Protein 3RFY (pdb70)

CATH classification: 1.20.120.290

Sequence (356 aa):
GGILLVANPVIPDVSVLISGPPIKDPEALLRYALPIDNKAIREVQKPLEDITDSLKIAGVKALDSVERNVRQASRTLQQGKSIIVAGFAESKKDHGNEMIEKLEAGMQDMLKIVEDRKRDAVAPKQKEILKYVGGIEEDMVDGFPYEVPEEYRNMPLLKGRASVDMKVKIKDNPNIEDCVFRIVLDGYNAPVTAGNFVDLVERHFYDGMEIQRSDGFVVQTGDPEGPAEGFIDPSTEKTRTVPLEIMVTGEKTPFYGSTLEELGLYKAQVVIPFNAFGTMAMAREEFENDSGSSQVFWLLKESELTPSNSNILDGRYAVFGYVTDNEDFLADLKVGDVIESIQVVSGLENLANPSY

Nearest PDB structures (foldseek):
  3rfy-assembly1_A  TM=1.003E+00  e=1.655E-70  Arabidopsis thaliana
  7a73-assembly1_A  TM=6.471E-01  e=2.333E-21  Nostoc sp. PCC 7120 = FACHB-418
  1nze-assembly1_A  TM=6.885E-01  e=3.290E-02  Spinacia oleracea
  4r32-assembly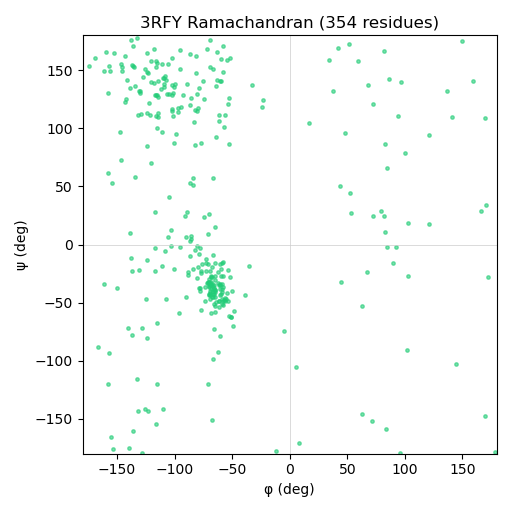1_A  TM=5.661E-01  e=1.029E-01  Homo sapiens
  1k40-assembly1_A  TM=4.575E-01  e=2.288E-01  Mus musculus

GO terms:
  GO:0031977 thylakoid lumen (C, HDA)
  GO:0005829 cytosol (C, HDA)
  GO:0009507 chloroplast (C, HDA)
  GO:0042549 photosystem II stabilization (P, IMP)
  GO:0009534 chloroplast thylakoid (C, HDA)
  GO:0009535 chloroplast thylakoid membrane (C, HDA)
  GO:0009570 chloroplast stroma (C, HDA)
  GO:0009579 thylakoid (C, HDA)
  GO:0010102 lateral root morphogenesis (P, IMP)
  GO:0010207 photosystem II assembly (P, IMP)
  GO:0005515 protein binding (F, IPI)
  GO:0009543 chloroplast thylakoid lumen (C, HDA)

Solvent-accessible surface area: 22721 Å² total; per-residue (Å²): 58,3,5,7,10,0,7,23,16,82,70,49,63,65,17,7,10,0,4,11,122,21,9,100,70,2,52,10,42,15,15,92,20,14,24,17,109,13,150,14,0,51,60,0,0,112,9,0,28,38,0,69,90,4,45,179,67,94,38,66,150,0,13,61,24,15,69,172,24,2,126,94,0,38,191,25,2,124,91,23,161,49,0,43,91,84,16,0,31,134,98,62,89,123,79,0,49,91,26,17,116,85,0,64,55,2,6,132,54,6,40,134,20,115,71,67,118,88,49,121,88,36,5,65,47,7,121,64,0,11,96,34,0,5,11,0,0,93,6,0,54,25,61,105,43,148,144,111,32,134,155,48,156,130,102,21,8,0,75,0,43,4,16,0,39,12,69,0,80,5,70,144,49,112,136,45,143,60,10,60,0,85,2,26,0,1,2,46,50,0,31,23,7,0,0,38,8,0,6,3,5,66,144,126,99,10,60,51,41,75,1,58,74,59,48,1,30,2,28,64,77,59,127,133,178,62,135,100,126,54,209,163,136,125,107,133,164,167,134,182,72,76,102,162,90,112,58,110,145,68,122,141,84,107,194,168,37,87,76,91,98,75,94,23,38,70,110,4,20,12,7,42,17,127,86,98,198,76,107,139,104,153,75,229,100,154,168,123,133,150,106,89,111,86,137,122,160,214,113,126,118,3,14,27,60,90,50,88,36,92,111,108,94,121,49,107,48,0,26,1,0,17,0,27,72,53,48,117,82,1,77,51,1,73,92,23,1,20,7,72,22,10,116,32,70,58,17,68,158,24,19,31,62,88,85,120

Foldseek 3Di:
DWKFWWDDPVRDPWIKIWADDVDDAQLVVVLVVQPDDAVLLVQLLVQLVCLVVLLVDPFLSSLVVNLVSLVRSLVSCVVVCCLQPVWQDDPLSVVLVVLSVVLNVLSVQSNVCCVRPCSDVNVVSSVVNVVSSSSSRCSTDDPFAPDDDDPVNQAKFQSAKFKKWWKWQFPDDDPDRIDIWIKMWGRNQVGRRSRRVVLCQVVQVAAFFFKAKDKAKEQPPDDDDDDDDDDDDDDDDDPPPPPPDCDDDPDGHDQDDDDVVSVSIDMIMMMIGDDDDDDDDDDDDDPDDDDPDDDDDDHYYEYEDGPPDDDDDDDYIYTTMTTNPPSVCVVSGHGGMGRNHMGIDTSPVSIPNRDD

Structure (mmCIF, N/CA/C/O backbone):
data_3RFY
#
_entry.id   3RFY
#
_cell.length_a   57.690
_cell.length_b   96.720
_cell.length_c   166.820
_cell.angle_alpha   90.00
_cell.angle_beta   90.00
_cell.angle_gamma   90.00
#
_symmetry.space_group_name_H-M   'C 2 2 21'
#
loop_
_entity.id
_entity.type
_entity.pdbx_description
1 polymer 'Peptidyl-prolyl cis-trans isomerase CYP38, chloroplastic'
2 water water
#
loop_
_atom_site.group_PDB
_atom_site.id
_atom_site.type_symbol
_atom_site.label_atom_id
_atom_site.label_alt_id
_atom_site.label_comp_id
_atom_site.label_asym_id
_atom_site.label_entity_id
_atom_site.label_seq_id
_atom_site.pdbx_PDB_ins_code
_atom_site.Cartn_x
_atom_site.Cartn_y
_atom_site.Cartn_z
_atom_site.occupancy
_atom_site.B_iso_or_equiv
_atom_site.auth_seq_id
_atom_site.auth_comp_id
_atom_site.auth_asym_id
_atom_site.auth_atom_id
_atom_site.pdbx_PDB_model_num
ATOM 1 N N . GLY A 1 10 ? -3.866 59.989 69.359 1.00 57.35 78 GLY A N 1
ATOM 2 C CA . GLY A 1 10 ? -2.553 60.220 68.694 1.00 57.45 78 GLY A CA 1
ATOM 3 C C . GLY A 1 10 ? -2.331 59.385 67.455 1.00 57.06 78 GLY A C 1
ATOM 4 O O . GLY A 1 10 ? -3.282 58.929 66.811 1.00 57.26 78 GLY A O 1
ATOM 5 N N . GLY A 1 11 ? -1.057 59.118 67.183 1.00 55.96 79 GLY A N 1
ATOM 6 C CA . GLY A 1 11 ? -0.671 58.340 66.019 1.00 54.09 79 GLY A CA 1
ATOM 7 C C . GLY A 1 11 ? -1.153 56.914 65.991 1.00 54.00 79 GLY A C 1
ATOM 8 O O . GLY A 1 11 ? -1.579 56.376 67.001 1.00 53.29 79 GLY A O 1
ATOM 9 N N . ILE A 1 12 ? -1.055 56.294 64.823 1.00 53.85 80 ILE A N 1
ATOM 10 C CA . ILE A 1 12 ? -1.497 54.923 64.674 1.00 53.76 80 ILE A CA 1
ATOM 11 C C . ILE A 1 12 ? -0.524 53.998 63.900 1.00 50.01 80 ILE A C 1
ATOM 12 O O . ILE A 1 12 ? -0.063 54.328 62.801 1.00 48.74 80 ILE A O 1
ATOM 17 N N . LEU A 1 13 ? -0.355 52.790 64.452 1.00 45.31 81 LEU A N 1
ATOM 18 C CA . LEU A 1 13 ? 0.627 51.769 64.046 1.00 43.60 81 LEU A CA 1
ATOM 19 C C . LEU A 1 13 ? 0.368 50.303 63.633 1.00 43.86 81 LEU A C 1
ATOM 20 O O . LEU A 1 13 ? -0.559 49.673 64.129 1.00 40.89 81 LEU A O 1
ATOM 25 N N . LEU A 1 14 ? 1.212 49.773 62.735 1.00 43.08 82 LEU A N 1
ATOM 26 C CA . LEU A 1 14 ? 1.135 48.364 62.360 1.00 40.32 82 LEU A CA 1
ATOM 27 C C . LEU A 1 14 ? 2.520 47.764 62.685 1.00 39.21 82 LEU A C 1
ATOM 28 O O . LEU A 1 14 ? 3.582 48.224 62.184 1.00 36.54 82 LEU A O 1
ATOM 33 N N . VAL A 1 15 ? 2.514 46.741 63.537 1.00 39.95 83 VAL A N 1
ATOM 34 C CA . VAL A 1 15 ? 3.746 46.130 63.982 1.00 39.96 83 VAL A CA 1
ATOM 35 C C . VAL A 1 15 ? 3.760 44.590 63.748 1.00 37.73 83 VAL A C 1
ATOM 36 O O . VAL A 1 15 ? 2.704 43.932 63.753 1.00 37.87 83 VAL A O 1
ATOM 40 N N . ALA A 1 16 ? 4.943 44.021 63.538 1.00 38.36 84 ALA A N 1
ATOM 41 C CA . ALA A 1 16 ? 5.057 42.591 63.334 1.00 43.38 84 ALA A CA 1
ATOM 42 C C . ALA A 1 16 ? 6.432 42.067 63.783 1.00 48.26 84 ALA A C 1
ATOM 43 O O . ALA A 1 16 ? 7.394 42.827 63.951 1.00 49.06 84 ALA A O 1
ATOM 45 N N . ASN A 1 17 ? 6.518 40.757 63.936 1.00 57.41 85 ASN A N 1
ATOM 46 C CA . ASN A 1 17 ? 7.700 40.063 64.403 1.00 66.30 85 ASN A CA 1
ATOM 47 C C . ASN A 1 17 ? 8.017 39.051 63.312 1.00 69.81 85 ASN A C 1
ATOM 48 O O . ASN A 1 17 ? 7.218 38.158 63.045 1.00 72.15 85 ASN A O 1
ATOM 53 N N . PRO A 1 18 ? 9.136 39.216 62.602 1.00 72.61 86 PRO A N 1
ATOM 54 C CA . PRO A 1 18 ? 9.240 38.132 61.620 1.00 75.75 86 PRO A CA 1
ATOM 55 C C . PRO A 1 18 ? 9.522 36.757 62.283 1.00 77.50 86 PRO A C 1
ATOM 56 O O . PRO A 1 18 ? 9.725 36.656 63.509 1.00 75.46 86 PRO A O 1
ATOM 60 N N . VAL A 1 19 ? 9.544 35.710 61.458 1.00 79.25 87 VAL A N 1
ATOM 61 C CA . VAL A 1 19 ? 9.665 34.313 61.920 1.00 80.06 87 VAL A CA 1
ATOM 62 C C . VAL A 1 19 ? 8.344 34.028 62.688 1.00 80.50 87 VAL A C 1
ATOM 63 O O . VAL A 1 19 ? 7.905 32.880 62.804 1.00 82.37 87 VAL A O 1
ATOM 67 N N . ILE A 1 20 ? 7.684 35.074 63.196 1.00 79.23 88 ILE A N 1
ATOM 68 C CA . ILE A 1 20 ? 6.384 34.890 63.869 1.00 79.36 88 ILE A CA 1
ATOM 69 C C . ILE A 1 20 ? 5.155 35.592 63.194 1.00 79.29 88 ILE A C 1
ATOM 70 O O . ILE A 1 20 ? 4.170 35.898 63.863 1.00 79.75 88 ILE A O 1
ATOM 75 N N . PRO A 1 21 ? 5.211 35.779 61.840 1.00 78.89 89 PRO A N 1
ATOM 76 C CA . PRO A 1 21 ? 4.368 36.354 60.770 1.00 78.59 89 PRO A CA 1
ATOM 77 C C . PRO A 1 21 ? 2.922 35.898 60.650 1.00 76.76 89 PRO A C 1
ATOM 78 O O . PRO A 1 21 ? 2.559 34.822 61.107 1.00 79.67 89 PRO A O 1
ATOM 82 N N . ASP A 1 22 ? 2.135 36.724 59.969 1.00 73.28 90 ASP A N 1
ATOM 83 C CA . ASP A 1 22 ? 0.732 36.464 59.746 1.00 69.97 90 ASP A CA 1
ATOM 84 C C . ASP A 1 22 ? -0.074 37.065 60.892 1.00 68.61 90 ASP A C 1
ATOM 85 O O . ASP A 1 22 ? -1.293 37.183 60.800 1.00 71.05 90 ASP A O 1
ATOM 90 N N . VAL A 1 23 ? 0.570 37.409 62.001 1.00 65.06 91 VAL A N 1
ATOM 91 C CA . VAL A 1 23 ? -0.204 38.071 63.039 1.00 60.62 91 VAL A CA 1
ATOM 92 C C . VAL A 1 23 ? 0.463 39.413 63.083 1.00 59.15 91 VA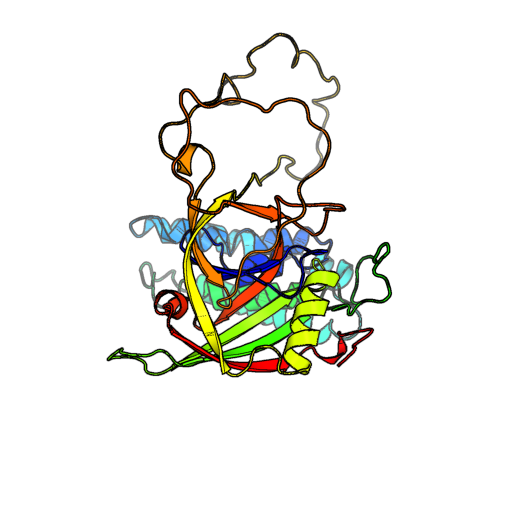L A C 1
ATOM 93 O O . VAL A 1 23 ? 1.624 39.518 63.493 1.00 60.88 91 VAL A O 1
ATOM 97 N N . SER A 1 24 ? -0.242 40.435 62.629 1.00 56.79 92 SER A N 1
ATOM 98 C CA . SER A 1 24 ? 0.329 41.760 62.648 1.00 52.73 92 SER A CA 1
ATOM 99 C C . SER A 1 24 ? -0.582 42.598 63.566 1.00 51.46 92 SER A C 1
ATOM 100 O O . SER A 1 24 ? -1.814 42.476 63.569 1.00 47.17 92 SER A O 1
ATOM 103 N N . VAL A 1 25 ? 0.076 43.421 64.371 1.00 48.99 93 VAL A N 1
ATOM 104 C CA . VAL A 1 25 ? -0.546 44.244 65.397 1.00 46.48 93 VAL A CA 1
ATOM 105 C C . VAL A 1 25 ? -0.753 45.711 65.087 1.00 44.63 93 VAL A C 1
ATOM 106 O O . VAL A 1 25 ? 0.165 46.388 64.639 1.00 45.77 93 VAL A O 1
ATOM 110 N N . LEU A 1 26 ? -1.980 46.180 65.317 1.00 42.99 94 LEU A N 1
ATOM 111 C CA . LEU A 1 26 ? -2.357 47.581 65.122 1.00 41.40 94 LEU A CA 1
ATOM 112 C C . LEU A 1 26 ? -2.270 48.247 66.496 1.00 39.84 94 LEU A C 1
ATOM 113 O O . LEU A 1 26 ? -3.037 47.926 67.404 1.00 38.57 94 LEU A O 1
ATOM 118 N N . ILE A 1 27 ? -1.340 49.174 66.657 1.00 42.23 95 ILE A N 1
ATOM 119 C CA . ILE A 1 27 ? -1.172 49.881 67.927 1.00 36.80 95 ILE A CA 1
ATOM 120 C C . ILE A 1 27 ? -1.477 51.354 67.672 1.00 41.14 95 ILE A C 1
ATOM 121 O O . ILE A 1 27 ? -0.889 51.980 66.772 1.00 41.02 95 ILE A O 1
ATOM 126 N N . SER A 1 28 ? -2.355 51.929 68.481 1.00 43.14 96 SER A N 1
ATOM 127 C CA . SER A 1 28 ? -2.711 53.325 68.302 1.00 41.52 96 SER A CA 1
ATOM 128 C C . SER A 1 28 ? -2.980 54.002 69.648 1.00 44.32 96 SER A C 1
ATOM 129 O O . SER A 1 28 ? -3.398 53.354 70.612 1.00 42.78 96 SER A O 1
ATOM 132 N N . GLY A 1 29 ? -2.702 55.297 69.715 1.00 47.22 97 GLY A N 1
ATOM 133 C CA . GLY A 1 29 ? -2.959 56.024 70.925 1.00 49.43 97 GLY A CA 1
ATOM 134 C C . GLY A 1 29 ? -2.001 57.160 71.117 1.00 52.45 97 GLY A C 1
ATOM 135 O O . GLY A 1 29 ? -1.010 57.279 70.387 1.00 53.81 97 GLY A O 1
ATOM 136 N N . PRO A 1 30 ? -2.243 57.959 72.175 1.00 52.24 98 PRO A N 1
ATOM 137 C CA . PRO A 1 30 ? -1.469 59.137 72.580 1.00 51.29 98 PRO A CA 1
ATOM 138 C C . PRO A 1 30 ? 0.055 59.042 72.440 1.00 49.07 98 PRO A C 1
ATOM 139 O O . PRO A 1 30 ? 0.707 59.969 71.938 1.00 46.67 98 PRO A O 1
ATOM 143 N N . PRO A 1 31 ? 0.653 57.900 72.834 1.00 47.65 99 PRO A N 1
ATOM 144 C CA . PRO A 1 31 ? 2.119 57.773 72.720 1.00 48.37 99 PRO A CA 1
ATOM 145 C C . PRO A 1 31 ? 2.655 57.612 71.289 1.00 49.06 99 PRO A C 1
ATOM 146 O O . PRO A 1 31 ? 3.841 57.772 71.029 1.00 47.55 99 PRO A O 1
ATOM 150 N N . ILE A 1 32 ? 1.771 57.276 70.358 1.00 46.10 100 ILE A N 1
ATOM 151 C CA . ILE A 1 32 ? 2.169 57.085 68.960 1.00 48.09 100 ILE A CA 1
ATOM 152 C C . ILE A 1 32 ? 2.332 58.405 68.212 1.00 48.87 100 ILE A C 1
ATOM 153 O O . ILE A 1 32 ? 1.385 59.162 68.075 1.00 48.79 100 ILE A O 1
ATOM 158 N N . LYS A 1 33 ? 3.564 58.655 67.755 1.00 47.89 101 LYS A N 1
ATOM 159 C CA . LYS A 1 33 ? 3.934 59.864 66.998 1.00 49.69 101 LYS A CA 1
ATOM 160 C C . LYS A 1 33 ? 3.153 60.040 65.687 1.00 48.43 101 LYS A C 1
ATOM 161 O O . LYS A 1 33 ? 2.612 59.084 65.129 1.00 50.25 101 LYS A O 1
ATOM 167 N N . ASP A 1 34 ? 3.124 61.275 65.190 1.00 47.69 102 ASP A N 1
ATOM 168 C CA . ASP A 1 34 ? 2.438 61.621 63.938 1.00 48.80 102 ASP A CA 1
ATOM 169 C C . ASP A 1 34 ? 2.904 60.740 62.779 1.00 48.69 102 ASP A C 1
ATOM 170 O O . ASP A 1 34 ? 4.092 60.719 62.424 1.00 50.49 102 ASP A O 1
ATOM 175 N N . PRO A 1 35 ? 1.962 60.008 62.169 1.00 48.69 103 PRO A N 1
ATOM 176 C CA . PRO A 1 35 ? 2.232 59.108 61.042 1.00 48.70 103 PRO A CA 1
ATOM 177 C C . PRO A 1 35 ? 3.074 59.736 59.936 1.00 44.19 103 PRO A C 1
ATOM 178 O O . PRO A 1 35 ? 4.119 59.194 59.587 1.00 41.73 103 PRO A O 1
ATOM 182 N N . GLU A 1 36 ? 2.602 60.850 59.374 1.00 42.93 104 GLU A N 1
ATOM 183 C CA . GLU A 1 36 ? 3.328 61.523 58.305 1.00 41.15 104 GLU A CA 1
ATOM 184 C C . GLU A 1 36 ? 4.788 61.873 58.664 1.00 41.79 104 GLU A C 1
ATOM 185 O O . GLU A 1 36 ? 5.684 61.700 57.838 1.00 45.55 104 GLU A O 1
ATOM 191 N N . ALA A 1 37 ? 5.037 62.360 59.877 1.00 39.44 105 ALA A N 1
ATOM 192 C CA . ALA A 1 37 ? 6.383 62.727 60.315 1.00 38.46 105 ALA A CA 1
ATOM 193 C C . ALA A 1 37 ? 7.255 61.486 60.363 1.00 41.62 105 ALA A C 1
ATOM 194 O O . ALA A 1 37 ? 8.430 61.520 59.967 1.00 46.07 105 ALA A O 1
ATOM 196 N N . LEU A 1 38 ? 6.678 60.388 60.849 1.00 43.42 106 LEU A N 1
ATOM 197 C CA . LEU A 1 38 ? 7.377 59.101 60.967 1.00 44.59 106 LEU A CA 1
ATOM 198 C C . LEU A 1 38 ? 7.853 58.567 59.643 1.00 43.82 106 LEU A C 1
ATOM 199 O O . LEU A 1 38 ? 8.967 58.038 59.538 1.00 45.43 106 LEU A O 1
ATOM 204 N N . LEU A 1 39 ? 6.983 58.667 58.645 1.00 42.90 107 LEU A N 1
ATOM 205 C CA . LEU A 1 39 ? 7.319 58.202 57.308 1.00 44.10 107 LEU A CA 1
ATOM 206 C C . LEU A 1 39 ? 8.425 59.059 56.721 1.00 42.53 107 LEU A C 1
ATOM 207 O O . LEU A 1 39 ? 9.330 58.568 56.056 1.00 45.86 107 LEU A O 1
ATOM 212 N N . ARG A 1 40 ? 8.319 60.355 56.956 1.00 42.87 108 ARG A N 1
ATOM 213 C CA . ARG A 1 40 ? 9.303 61.277 56.445 1.00 38.39 108 ARG A CA 1
ATOM 214 C C . ARG A 1 40 ? 10.683 60.970 56.974 1.00 38.59 108 ARG A C 1
ATOM 215 O O . ARG A 1 40 ? 11.651 61.041 56.226 1.00 38.18 108 ARG A O 1
ATOM 223 N N . TYR A 1 41 ? 10.775 60.658 58.265 1.00 40.17 109 TYR A N 1
ATOM 224 C CA . TYR A 1 41 ? 12.073 60.367 58.838 1.00 41.41 109 TYR A CA 1
ATOM 225 C C . TYR A 1 41 ? 12.542 58.977 58.439 1.00 42.97 109 TYR A C 1
ATOM 226 O O . TYR A 1 41 ? 13.728 58.688 58.518 1.00 43.30 109 TYR A O 1
ATOM 235 N N . ALA A 1 42 ? 11.626 58.133 57.957 1.00 45.09 110 ALA A N 1
ATOM 236 C CA . ALA A 1 42 ? 11.970 56.765 57.545 1.00 43.88 110 ALA A CA 1
ATOM 237 C C . ALA A 1 42 ? 12.444 56.676 56.099 1.00 46.76 110 ALA A C 1
ATOM 238 O O . ALA A 1 42 ? 12.928 55.636 55.667 1.00 47.82 110 ALA A O 1
ATOM 240 N N . LEU A 1 43 ? 12.300 57.769 55.359 1.00 47.04 111 LEU A N 1
ATOM 241 C CA . LEU A 1 43 ? 12.756 57.816 53.976 1.00 47.07 111 LEU A CA 1
ATOM 242 C C . LEU A 1 43 ? 14.288 57.643 54.002 1.00 50.58 111 LEU A C 1
ATOM 243 O O . LEU A 1 43 ? 14.973 58.276 54.812 1.00 50.78 111 LEU A O 1
ATOM 248 N N . PRO A 1 44 ? 14.845 56.806 53.092 1.00 52.56 112 PRO A N 1
ATOM 249 C CA . PRO A 1 44 ? 16.280 56.491 52.953 1.00 53.15 112 PRO A CA 1
ATOM 250 C C . PRO A 1 44 ? 17.075 57.516 52.118 1.00 57.21 112 PRO A C 1
ATOM 251 O O . PRO A 1 44 ? 17.737 57.190 51.141 1.00 60.09 112 PRO A O 1
ATOM 255 N N . ILE A 1 45 ? 17.013 58.754 52.575 1.00 57.31 113 ILE A N 1
ATOM 256 C CA . ILE A 1 45 ? 17.616 59.929 51.968 1.00 56.39 113 ILE A CA 1
ATOM 257 C C . ILE A 1 45 ? 18.824 60.392 52.817 1.00 57.11 113 ILE A C 1
ATOM 258 O O . ILE A 1 45 ? 18.795 60.217 54.035 1.00 56.17 113 ILE A O 1
ATOM 263 N N . ASP A 1 46 ? 19.896 60.916 52.207 1.00 61.03 114 ASP A N 1
ATOM 264 C CA . ASP A 1 46 ? 21.003 61.454 53.023 1.00 61.08 114 ASP A CA 1
ATOM 265 C C . ASP A 1 46 ? 21.191 62.888 52.580 1.00 60.58 114 ASP A C 1
ATOM 266 O O . ASP A 1 46 ? 22.059 63.186 51.756 1.00 60.87 114 ASP A O 1
ATOM 271 N N . ASN A 1 47 ? 20.401 63.780 53.159 1.00 59.93 115 ASN A N 1
ATOM 272 C CA . ASN A 1 47 ? 20.473 65.179 52.806 1.00 60.40 115 ASN A CA 1
ATOM 273 C C . ASN A 1 47 ? 20.141 66.011 54.038 1.00 59.83 115 ASN A C 1
ATOM 274 O O . ASN A 1 47 ? 18.980 66.237 54.351 1.00 60.27 115 ASN A O 1
ATOM 279 N N . LYS A 1 48 ? 21.179 66.464 54.728 1.00 57.50 116 LYS A N 1
ATOM 280 C CA . LYS A 1 48 ? 21.020 67.278 55.921 1.00 57.94 116 LYS A CA 1
ATOM 281 C C . LYS A 1 48 ? 20.288 68.596 55.669 1.00 55.33 116 LYS A C 1
ATOM 282 O O . LYS A 1 48 ? 19.539 69.070 56.511 1.00 57.86 116 LYS A O 1
ATOM 288 N N . ALA A 1 49 ? 20.505 69.186 54.504 1.00 48.18 117 ALA A N 1
ATOM 289 C CA . ALA A 1 49 ? 19.866 70.439 54.167 1.00 46.52 117 ALA A CA 1
ATOM 290 C C . ALA A 1 49 ? 18.344 70.402 54.283 1.00 47.32 117 ALA A C 1
ATOM 291 O O . ALA A 1 49 ? 17.749 71.298 54.890 1.00 45.83 117 ALA A O 1
ATOM 293 N N . ILE A 1 50 ? 17.708 69.363 53.745 1.00 46.55 118 ILE A N 1
ATOM 294 C CA . ILE A 1 50 ? 16.254 69.281 53.799 1.00 45.04 118 ILE A CA 1
ATOM 295 C C . ILE A 1 50 ? 15.740 68.853 55.156 1.00 45.28 118 ILE A C 1
ATOM 296 O O . ILE A 1 50 ? 14.614 69.187 55.509 1.00 44.63 118 ILE A O 1
ATOM 301 N N . ARG A 1 51 ? 16.567 68.141 55.923 1.00 45.77 119 ARG A N 1
ATOM 302 C CA . ARG A 1 51 ? 16.163 67.733 57.263 1.00 45.25 119 ARG A CA 1
ATOM 303 C C . ARG A 1 51 ? 16.140 68.994 58.128 1.00 48.39 119 ARG A C 1
ATOM 304 O O . ARG A 1 51 ? 15.324 69.117 59.035 1.00 47.88 119 ARG A O 1
ATOM 312 N N . GLU A 1 52 ? 17.023 69.939 57.823 1.00 50.94 120 GLU A N 1
ATOM 313 C CA . GLU A 1 52 ? 17.114 71.175 58.580 1.00 51.28 120 GLU A CA 1
ATOM 314 C C . GLU A 1 52 ? 15.920 72.089 58.366 1.00 50.96 120 GLU A C 1
ATOM 315 O O . GLU A 1 52 ? 15.565 72.871 59.247 1.00 52.26 120 GLU A O 1
ATOM 321 N N . VAL A 1 53 ? 15.331 72.001 57.174 1.00 48.92 121 VAL A N 1
ATOM 322 C CA . VAL A 1 53 ? 14.127 72.765 56.828 1.00 45.52 121 VAL A CA 1
ATOM 323 C C . VAL A 1 53 ? 12.956 72.027 57.498 1.00 46.69 121 VAL A C 1
ATOM 324 O O . VAL A 1 53 ? 12.003 72.625 57.979 1.00 47.80 121 VAL A O 1
ATOM 328 N N . GLN A 1 54 ? 13.042 70.701 57.498 1.00 45.83 122 GLN A N 1
ATOM 329 C CA . GLN A 1 54 ? 12.010 69.851 58.075 1.00 44.68 122 GLN A CA 1
ATOM 330 C C . GLN A 1 54 ? 11.857 69.954 59.600 1.00 44.76 122 GLN A C 1
ATOM 331 O O . GLN A 1 54 ? 10.732 70.000 60.098 1.00 41.78 122 GLN A O 1
ATOM 337 N N . LYS A 1 55 ? 12.982 69.948 60.324 1.00 46.88 123 LYS A N 1
ATOM 338 C CA . LYS A 1 55 ? 12.983 70.035 61.790 1.00 47.52 123 LYS A CA 1
ATOM 339 C C . LYS A 1 55 ? 12.129 71.216 62.245 1.00 46.48 123 LYS A C 1
ATOM 340 O O . LYS A 1 55 ? 11.153 71.045 63.024 1.00 48.80 123 LYS A O 1
ATOM 346 N N . PRO A 1 56 ? 12.514 72.454 61.869 1.00 46.12 124 PRO A N 1
ATOM 347 C CA . PRO A 1 56 ? 11.490 73.371 62.403 1.00 43.08 124 PRO A CA 1
ATOM 348 C C . PRO A 1 56 ? 10.246 72.981 61.562 1.00 45.94 124 PRO A C 1
ATOM 349 O O . PRO A 1 56 ? 10.193 71.873 61.030 1.00 52.60 124 PRO A O 1
ATOM 353 N N . LEU A 1 57 ? 9.306 73.873 61.308 1.00 44.51 125 LEU A N 1
ATOM 354 C CA . LEU A 1 57 ? 8.109 73.467 60.576 1.00 41.33 125 LEU A CA 1
ATOM 355 C C . LEU A 1 57 ? 7.428 72.420 61.495 1.00 42.37 125 LEU A C 1
ATOM 356 O O . LEU A 1 57 ? 6.239 72.568 61.808 1.00 40.77 125 LEU A O 1
ATOM 361 N N . GLU A 1 58 ? 8.143 71.378 61.931 1.00 43.95 126 GLU A N 1
ATOM 362 C CA . GLU A 1 58 ? 7.547 70.393 62.825 1.00 44.35 126 GLU A CA 1
ATOM 363 C C . GLU A 1 58 ? 7.481 70.881 64.251 1.00 48.33 126 GLU A C 1
ATOM 364 O O . GLU A 1 58 ? 6.519 70.582 64.960 1.00 49.26 126 GLU A O 1
ATOM 370 N N . ASP A 1 59 ? 8.496 71.615 64.697 1.00 50.48 127 ASP A N 1
ATOM 371 C CA . ASP A 1 59 ? 8.519 72.113 66.072 1.00 48.38 127 ASP A CA 1
ATOM 372 C C . ASP A 1 59 ? 7.404 73.122 66.204 1.00 49.04 127 ASP A C 1
ATOM 373 O O . ASP A 1 59 ? 7.120 73.588 67.296 1.00 51.53 127 ASP A O 1
ATOM 378 N N . ILE A 1 60 ? 6.795 73.484 65.077 1.00 50.90 128 ILE A N 1
ATOM 379 C CA . ILE A 1 60 ? 5.725 74.453 65.139 1.00 51.19 128 ILE A CA 1
ATOM 380 C C . ILE A 1 60 ? 4.640 73.896 66.056 1.00 52.43 128 ILE A C 1
ATOM 381 O O . ILE A 1 60 ? 3.967 74.660 66.749 1.00 51.86 128 ILE A O 1
ATOM 386 N N . THR A 1 61 ? 4.445 72.580 66.065 1.00 55.79 129 THR A N 1
ATOM 387 C CA . THR A 1 61 ? 3.395 72.058 66.916 1.00 57.88 129 THR A CA 1
ATOM 388 C C . THR A 1 61 ? 3.717 72.316 68.394 1.00 60.21 129 THR A C 1
ATOM 389 O O . THR A 1 61 ? 2.795 72.506 69.193 1.00 64.55 129 THR A O 1
ATOM 393 N N . ASP A 1 62 ? 5.001 72.354 68.766 1.00 60.13 130 ASP A N 1
ATOM 394 C CA . ASP A 1 62 ? 5.365 72.648 70.162 1.00 59.86 130 ASP A CA 1
ATOM 395 C C . ASP A 1 62 ? 5.015 74.099 70.452 1.00 59.73 130 ASP A C 1
ATOM 396 O O . ASP A 1 62 ? 4.554 74.434 71.547 1.00 59.65 130 ASP A O 1
ATOM 401 N N . SER A 1 63 ? 5.239 74.952 69.457 1.00 60.07 131 SER A N 1
ATOM 402 C CA . SER A 1 63 ? 4.969 76.376 69.590 1.00 62.42 131 SER A CA 1
ATOM 403 C C . SER A 1 63 ? 3.502 76.634 69.899 1.00 64.41 131 SER A C 1
ATOM 404 O O . SER A 1 63 ? 3.170 77.631 70.518 1.00 65.07 131 SER A O 1
ATOM 407 N N . LEU A 1 64 ? 2.627 75.733 69.471 1.00 64.80 132 LEU A N 1
ATOM 408 C CA . LEU A 1 64 ? 1.209 75.898 69.717 1.00 65.14 132 LEU A CA 1
ATOM 409 C C . LEU A 1 64 ? 0.831 75.413 71.122 1.00 66.27 132 LEU A C 1
ATOM 410 O O . LEU A 1 64 ? -0.320 75.542 71.524 1.00 66.28 132 LEU A O 1
ATOM 415 N N . LYS A 1 65 ? 1.799 74.842 71.849 1.00 68.38 133 LYS A N 1
ATOM 416 C CA . LYS A 1 65 ? 1.565 74.370 73.218 1.00 68.86 133 LYS A CA 1
ATOM 417 C C . LYS A 1 65 ? 1.770 75.562 74.147 1.00 71.07 133 LYS A C 1
ATOM 418 O O . LYS A 1 65 ? 1.760 75.440 75.372 1.00 72.15 133 LYS A O 1
ATOM 424 N N . ILE A 1 66 ? 2.000 76.718 73.546 1.00 71.16 134 ILE A N 1
ATOM 425 C CA . ILE A 1 66 ? 2.201 77.917 74.321 1.00 70.71 134 ILE A CA 1
ATOM 426 C C . ILE A 1 66 ? 0.923 78.719 74.334 1.00 72.83 134 ILE A C 1
ATOM 427 O O . ILE A 1 66 ? 0.255 78.869 73.320 1.00 72.60 134 ILE A O 1
ATOM 432 N N . ALA A 1 67 ? 0.590 79.207 75.521 1.00 75.21 135 ALA A N 1
ATOM 433 C CA . ALA A 1 67 ? -0.602 79.997 75.770 1.00 76.13 135 ALA A CA 1
ATOM 434 C C . ALA A 1 67 ? -0.424 81.442 75.364 1.00 76.43 135 ALA A C 1
ATOM 435 O O . ALA A 1 67 ? 0.554 82.081 75.745 1.00 75.48 135 ALA A O 1
ATOM 437 N N . GLY A 1 68 ? -1.372 81.952 74.580 1.00 77.96 136 GLY A N 1
ATOM 438 C CA . GLY A 1 68 ? -1.310 83.344 74.168 1.00 78.52 136 GLY A CA 1
ATOM 439 C C . GLY A 1 68 ? -0.432 83.728 73.001 1.00 78.35 136 GLY A C 1
ATOM 440 O O . GLY A 1 68 ? 0.395 82.948 72.554 1.00 79.54 136 GLY A O 1
ATOM 441 N N . VAL A 1 69 ? -0.647 84.952 72.523 1.00 77.79 137 VAL A N 1
ATOM 442 C CA . VAL A 1 69 ? 0.073 85.542 71.401 1.00 76.93 137 VAL A CA 1
ATOM 443 C C . VAL A 1 69 ? 1.551 85.153 71.296 1.00 75.09 137 VAL A C 1
ATOM 444 O O . VAL A 1 69 ? 2.170 85.320 70.236 1.00 76.16 137 VAL A O 1
ATOM 448 N N . LYS A 1 70 ? 2.109 84.656 72.398 1.00 72.68 138 LYS A N 1
ATOM 449 C CA . LYS A 1 70 ? 3.507 84.245 72.467 1.00 71.37 138 LYS A CA 1
ATOM 450 C C . LYS A 1 70 ? 3.797 82.983 71.640 1.00 68.88 138 LYS A C 1
ATOM 451 O O . LYS A 1 70 ? 4.930 82.746 71.236 1.00 70.97 138 LYS A O 1
ATOM 457 N N . ALA A 1 71 ? 2.771 82.176 71.378 1.00 64.38 139 ALA A N 1
ATOM 458 C CA . ALA A 1 71 ? 2.941 80.953 70.586 1.00 57.33 139 ALA A CA 1
ATOM 459 C C . ALA A 1 71 ? 3.352 81.350 69.170 1.00 55.27 139 ALA A C 1
ATOM 460 O O . ALA A 1 71 ? 4.214 80.718 68.550 1.00 53.62 139 ALA A O 1
ATOM 462 N N . LEU A 1 72 ? 2.744 82.425 68.684 1.00 51.84 140 LEU A N 1
ATOM 463 C CA . LEU A 1 72 ? 2.984 82.968 67.347 1.00 52.96 140 LEU A CA 1
ATOM 464 C C . LEU A 1 72 ? 4.347 83.578 67.127 1.00 54.32 140 LEU A C 1
ATOM 465 O O . LEU A 1 72 ? 4.828 83.628 65.986 1.00 52.80 140 LEU A O 1
ATOM 470 N N . ASP A 1 73 ? 4.955 84.088 68.190 1.00 55.76 141 ASP A N 1
ATOM 471 C CA . ASP A 1 73 ? 6.283 84.654 68.050 1.00 56.48 141 ASP A CA 1
ATOM 472 C C . ASP A 1 73 ? 7.284 83.556 68.307 1.00 55.02 141 ASP A C 1
ATOM 473 O O . ASP A 1 73 ? 8.410 83.802 68.772 1.00 56.64 141 ASP A O 1
ATOM 478 N N . SER A 1 74 ? 6.801 82.338 68.077 1.00 51.03 142 SER A N 1
ATOM 479 C CA . SER A 1 74 ? 7.601 81.142 68.196 1.00 51.60 142 SER A CA 1
ATOM 480 C C . SER A 1 74 ? 7.449 80.461 66.855 1.00 49.74 142 SER A C 1
ATOM 481 O O . SER A 1 74 ? 8.431 80.030 66.255 1.00 50.54 142 SER A O 1
ATOM 484 N N . VAL A 1 75 ? 6.210 80.360 66.373 1.00 49.06 143 VAL A N 1
ATOM 485 C CA . VAL A 1 75 ? 6.066 79.750 65.059 1.00 49.12 143 VAL A CA 1
ATOM 486 C C . VAL A 1 75 ? 6.673 80.693 63.998 1.00 50.67 143 VAL A C 1
ATOM 487 O O . VAL A 1 75 ? 7.213 80.216 63.000 1.00 52.28 143 VAL A O 1
ATOM 491 N N . GLU A 1 76 ? 6.602 82.013 64.200 1.00 53.66 144 GLU A N 1
ATOM 492 C CA . GLU A 1 76 ? 7.186 82.975 63.243 1.00 53.64 144 GLU A CA 1
ATOM 493 C C . GLU A 1 76 ? 8.682 82.710 63.161 1.00 52.89 144 GLU A C 1
ATOM 494 O O . GLU A 1 76 ? 9.296 82.857 62.108 1.00 53.67 144 GLU A O 1
ATOM 500 N N . ARG A 1 77 ? 9.234 82.314 64.304 1.00 51.17 145 ARG A N 1
ATOM 501 C CA . ARG A 1 77 ? 10.647 82.005 64.519 1.00 50.25 145 ARG A CA 1
ATOM 502 C C . ARG A 1 77 ? 11.026 80.721 63.785 1.00 49.54 145 ARG A C 1
ATOM 503 O O . ARG A 1 77 ? 12.080 80.637 63.139 1.00 51.51 145 ARG A O 1
ATOM 511 N N . ASN A 1 78 ? 10.163 79.718 63.889 1.00 48.21 146 ASN A N 1
ATOM 512 C CA . ASN A 1 78 ? 10.413 78.451 63.243 1.00 44.73 146 ASN A CA 1
ATOM 513 C C . ASN A 1 78 ? 10.294 78.605 61.735 1.00 43.83 146 ASN A C 1
ATOM 514 O O . ASN A 1 78 ? 11.117 78.051 61.000 1.00 42.02 146 ASN A O 1
ATOM 519 N N . VAL A 1 79 ? 9.309 79.385 61.284 1.00 43.20 147 VAL A N 1
ATOM 520 C CA . VAL A 1 79 ? 9.120 79.620 59.854 1.00 45.57 147 VAL A CA 1
ATOM 521 C C . VAL A 1 79 ? 10.267 80.370 59.172 1.00 47.35 147 VAL A C 1
ATOM 522 O O . VAL A 1 79 ? 10.725 79.992 58.083 1.00 49.53 147 VAL A O 1
ATOM 526 N N . ARG A 1 80 ? 10.741 81.435 59.798 1.00 45.46 148 ARG A N 1
ATOM 527 C CA . ARG A 1 80 ? 11.838 82.207 59.234 1.00 46.31 148 ARG A CA 1
ATOM 528 C C . ARG A 1 80 ? 13.103 81.348 59.190 1.00 45.88 148 ARG A C 1
ATOM 529 O O . ARG A 1 80 ? 13.977 81.534 58.347 1.00 48.33 148 ARG A O 1
ATOM 537 N N . GLN A 1 81 ? 13.158 80.396 60.108 1.00 43.58 149 GLN A N 1
ATOM 538 C CA . GLN A 1 81 ? 14.242 79.446 60.262 1.00 44.70 149 GLN A CA 1
ATOM 539 C C . GLN A 1 81 ? 14.261 78.503 59.073 1.00 46.93 149 GLN A C 1
ATOM 540 O O . GLN A 1 81 ? 15.260 78.390 58.346 1.00 47.11 149 GLN A O 1
ATOM 546 N N . ALA A 1 82 ? 13.140 77.819 58.905 1.00 45.69 150 ALA A N 1
ATOM 547 C CA . ALA A 1 82 ? 12.952 76.892 57.822 1.00 43.90 150 ALA A CA 1
ATOM 548 C C . ALA A 1 82 ? 13.157 77.613 56.492 1.00 43.48 150 ALA A C 1
ATOM 549 O O . ALA A 1 82 ? 13.890 77.116 55.640 1.00 44.77 150 ALA A O 1
ATOM 551 N N . SER A 1 83 ? 12.526 78.775 56.339 1.00 43.20 151 SER A N 1
ATOM 552 C CA . SER A 1 83 ? 12.605 79.558 55.119 1.00 43.54 151 SER A CA 1
ATOM 553 C C . SER A 1 83 ? 14.040 79.900 54.720 1.00 43.49 151 SER A C 1
ATOM 554 O O . SER A 1 83 ? 14.430 79.766 53.559 1.00 42.80 151 SER A O 1
ATOM 557 N N . ARG A 1 84 ? 14.808 80.340 55.701 1.00 43.85 152 ARG A N 1
ATOM 558 C CA . ARG A 1 84 ? 16.193 80.713 55.515 1.00 45.45 152 ARG A CA 1
ATOM 559 C C . ARG A 1 84 ? 17.054 79.549 55.047 1.00 45.87 152 ARG A C 1
ATOM 560 O O . ARG A 1 84 ? 17.809 79.643 54.067 1.00 46.68 152 ARG A O 1
ATOM 568 N N . THR A 1 85 ? 16.974 78.468 55.809 1.00 46.60 153 THR A N 1
ATOM 569 C CA . THR A 1 85 ? 17.728 77.268 55.528 1.00 49.64 153 THR A CA 1
ATOM 570 C C . THR A 1 85 ? 17.365 76.767 54.129 1.00 49.96 153 THR A C 1
ATOM 571 O O . THR A 1 85 ? 18.184 76.135 53.448 1.00 52.64 153 THR A O 1
ATOM 575 N N . LEU A 1 86 ? 16.154 77.091 53.683 1.00 50.41 154 LEU A N 1
ATOM 576 C CA . LEU A 1 86 ? 15.697 76.647 52.375 1.00 51.73 154 LEU A CA 1
ATOM 577 C C . LEU A 1 86 ? 16.603 77.329 51.365 1.00 53.45 154 LEU A C 1
ATOM 578 O O . LEU A 1 86 ? 17.226 76.652 50.577 1.00 56.76 154 LEU A O 1
ATOM 583 N N . GLN A 1 87 ? 16.658 78.664 51.378 1.00 54.06 155 GLN A N 1
ATOM 584 C CA . GLN A 1 87 ? 17.499 79.386 50.432 1.00 53.77 155 GLN A CA 1
ATOM 585 C C . GLN A 1 87 ? 18.846 78.732 50.626 1.00 53.39 155 GLN A C 1
ATOM 586 O O . GLN A 1 87 ? 19.765 79.190 51.372 1.00 52.69 155 GLN A O 1
ATOM 592 N N . GLN A 1 88 ? 18.977 77.659 49.864 1.00 58.26 156 GLN A N 1
ATOM 593 C CA . GLN A 1 88 ? 20.115 76.769 49.961 1.00 59.01 156 GLN A CA 1
ATOM 594 C C . GLN A 1 88 ? 19.492 75.626 49.134 1.00 57.48 156 GLN A C 1
ATOM 595 O O . GLN A 1 88 ? 19.811 74.439 49.300 1.00 53.37 156 GLN A O 1
ATOM 601 N N . GLY A 1 89 ? 18.611 76.015 48.208 1.00 57.59 157 GLY A N 1
ATOM 602 C CA . GLY A 1 89 ? 17.969 75.025 47.372 1.00 62.36 157 GLY A CA 1
ATOM 603 C C . GLY A 1 89 ? 18.871 74.375 46.343 1.00 64.87 157 GLY A C 1
ATOM 604 O O . GLY A 1 89 ? 18.379 73.564 45.547 1.00 67.25 157 GLY A O 1
ATOM 605 N N . LYS A 1 90 ? 20.180 74.622 46.407 1.00 64.41 158 LYS A N 1
ATOM 606 C CA . LYS A 1 90 ? 21.064 74.003 45.456 1.00 66.20 158 LYS A CA 1
ATOM 607 C C . LYS A 1 90 ? 21.534 72.650 45.942 1.00 64.43 158 LYS A C 1
ATOM 608 O O . LYS A 1 90 ? 21.834 71.797 45.132 1.00 62.95 158 LYS A O 1
ATOM 614 N N . SER A 1 91 ? 21.560 72.434 47.252 1.00 61.61 159 SER A N 1
ATOM 615 C CA . SER A 1 91 ? 21.973 71.134 47.763 1.00 62.60 159 SER A CA 1
ATOM 616 C C . SER A 1 91 ? 20.730 70.234 47.844 1.00 62.96 159 SER A C 1
ATOM 617 O O . SER A 1 91 ? 20.805 69.009 47.812 1.00 64.02 159 SER A O 1
ATOM 620 N N . ILE A 1 92 ? 19.575 70.881 47.945 1.00 61.10 160 ILE A N 1
ATOM 621 C CA . ILE A 1 92 ? 18.303 70.181 47.980 1.00 59.45 160 ILE A CA 1
ATOM 622 C C . ILE A 1 92 ? 18.050 69.797 46.535 1.00 60.49 160 ILE A C 1
ATOM 623 O O . ILE A 1 92 ? 17.848 68.632 46.237 1.00 62.36 160 ILE A O 1
ATOM 628 N N . ILE A 1 93 ? 18.050 70.791 45.642 1.00 60.17 161 ILE A N 1
ATOM 629 C CA . ILE A 1 93 ? 17.818 70.555 44.217 1.00 60.35 161 ILE A CA 1
ATOM 630 C C . ILE A 1 93 ? 18.924 69.736 43.587 1.00 62.50 161 ILE A C 1
ATOM 631 O O . ILE A 1 93 ? 18.706 68.570 43.273 1.00 62.45 161 ILE A O 1
ATOM 636 N N . VAL A 1 94 ? 20.117 70.294 43.379 1.00 64.54 162 VAL A N 1
ATOM 637 C CA . VAL A 1 94 ? 21.150 69.436 42.767 1.00 65.36 162 VAL A CA 1
ATOM 638 C C . VAL A 1 94 ? 21.505 68.252 43.632 1.00 65.71 162 VAL A C 1
ATOM 639 O O . VAL A 1 94 ? 20.857 67.211 43.537 1.00 64.80 162 VAL A O 1
ATOM 643 N N . ALA A 1 95 ? 22.521 68.365 44.473 1.00 68.06 163 ALA A N 1
ATOM 644 C CA . ALA A 1 95 ? 22.877 67.241 45.350 1.00 69.62 163 ALA A CA 1
ATOM 645 C C . ALA A 1 95 ? 21.923 66.049 45.268 1.00 70.39 163 ALA A C 1
ATOM 646 O O . ALA A 1 95 ? 22.252 65.069 44.600 1.00 72.25 163 ALA A O 1
ATOM 648 N N . GLY A 1 96 ? 20.727 66.145 45.847 1.00 68.98 164 GLY A N 1
ATOM 649 C CA . GLY A 1 96 ? 19.836 64.996 45.827 1.00 65.24 164 GLY A CA 1
ATOM 650 C C . GLY A 1 96 ? 18.534 64.716 45.068 1.00 62.42 164 GLY A C 1
ATOM 651 O O . GLY A 1 96 ? 18.117 63.567 45.108 1.00 61.97 164 GLY A O 1
ATOM 652 N N . PHE A 1 97 ? 17.941 65.635 44.310 1.00 62.01 165 PHE A N 1
ATOM 653 C CA . PHE A 1 97 ? 16.653 65.386 43.621 1.00 63.28 165 PHE A CA 1
ATOM 654 C C . PHE A 1 97 ? 16.282 64.232 42.667 1.00 67.27 165 PHE A C 1
ATOM 655 O O . PHE A 1 97 ? 15.078 63.992 42.406 1.00 71.13 165 PHE A O 1
ATOM 663 N N . ALA A 1 98 ? 17.241 63.574 42.051 1.00 68.54 166 ALA A N 1
ATOM 664 C CA . ALA A 1 98 ? 16.889 62.417 41.251 1.00 69.73 166 ALA A CA 1
ATOM 665 C C . ALA A 1 98 ? 16.101 62.437 39.945 1.00 72.17 166 ALA A C 1
ATOM 666 O O . ALA A 1 98 ? 15.066 63.103 39.806 1.00 71.42 166 ALA A O 1
ATOM 668 N N . GLU A 1 99 ? 16.625 61.618 39.027 1.00 74.23 167 GLU A N 1
ATOM 669 C CA . GLU A 1 99 ? 16.081 61.324 37.709 1.00 74.86 167 GLU A CA 1
ATOM 670 C C . GLU A 1 99 ? 14.864 62.065 37.199 1.00 74.50 167 GLU A C 1
ATOM 671 O O . GLU A 1 99 ? 14.929 63.224 36.778 1.00 74.19 167 GLU A O 1
ATOM 677 N N . SER A 1 100 ? 13.769 61.311 37.236 1.00 75.62 168 SER A N 1
ATOM 678 C CA . SER A 1 100 ? 12.451 61.676 36.761 1.00 77.18 168 SER A CA 1
ATOM 679 C C . SER A 1 100 ? 11.569 62.442 37.724 1.00 77.65 168 SER A C 1
ATOM 680 O O . SER A 1 100 ? 10.392 62.638 37.451 1.00 77.44 168 SER A O 1
ATOM 683 N N . LYS A 1 101 ? 12.107 62.859 38.859 1.00 76.76 169 LYS A N 1
ATOM 684 C CA . LYS A 1 101 ? 11.286 63.606 39.798 1.00 74.90 169 LYS A CA 1
ATOM 685 C C . LYS A 1 101 ? 11.759 65.047 40.047 1.00 75.55 169 LYS A C 1
ATOM 686 O O . LYS A 1 101 ? 11.107 65.800 40.780 1.00 76.01 169 LYS A O 1
ATOM 692 N N . LYS A 1 102 ? 12.891 65.407 39.428 1.00 74.38 170 LYS A N 1
ATOM 693 C CA . LYS A 1 102 ? 13.479 66.746 39.543 1.00 73.55 170 LYS A CA 1
ATOM 694 C C . LYS A 1 102 ? 12.512 67.834 39.084 1.00 72.85 170 LYS A C 1
ATOM 695 O O . LYS A 1 102 ? 12.743 69.015 39.354 1.00 75.07 170 LYS A O 1
ATOM 701 N N . ASP A 1 103 ? 11.449 67.465 38.376 1.00 71.21 171 ASP A N 1
ATOM 702 C CA . ASP A 1 103 ? 10.515 68.473 37.933 1.00 69.94 171 ASP A CA 1
ATOM 703 C C . ASP A 1 103 ? 9.438 68.675 38.960 1.00 67.89 171 ASP A C 1
ATOM 704 O O . ASP A 1 103 ? 9.096 69.814 39.275 1.00 66.86 171 ASP A O 1
ATOM 709 N N . HIS A 1 104 ? 8.901 67.577 39.482 1.00 66.34 172 HIS A N 1
ATOM 710 C CA . HIS A 1 104 ? 7.838 67.659 40.471 1.00 64.30 172 HIS A CA 1
ATOM 711 C C . HIS A 1 104 ? 8.450 68.128 41.798 1.00 63.42 172 HIS A C 1
ATOM 712 O O . HIS A 1 104 ? 7.767 68.699 42.661 1.00 60.82 172 HIS A O 1
ATOM 719 N N . GLY A 1 105 ? 9.754 67.898 41.932 1.00 63.43 173 GLY A N 1
ATOM 720 C CA . GLY A 1 105 ? 10.451 68.306 43.129 1.00 65.43 173 GLY A CA 1
ATOM 721 C C . GLY A 1 105 ? 10.445 69.812 43.251 1.00 67.34 173 GLY A C 1
ATOM 722 O O . GLY A 1 105 ? 10.337 70.351 44.352 1.00 67.35 173 GLY A O 1
ATOM 723 N N . ASN A 1 106 ? 10.604 70.486 42.114 1.00 67.76 174 ASN A N 1
ATOM 724 C CA . ASN A 1 106 ? 10.622 71.941 42.059 1.00 66.20 174 ASN A CA 1
ATOM 725 C C . ASN A 1 106 ? 9.207 72.452 42.170 1.00 64.67 174 ASN A C 1
ATOM 726 O O . ASN A 1 106 ? 8.989 73.602 42.564 1.00 66.63 174 ASN A O 1
ATOM 731 N N . GLU A 1 107 ? 8.253 71.598 41.816 1.00 63.64 175 GLU A N 1
ATOM 732 C CA . GLU A 1 107 ? 6.855 71.964 41.906 1.00 64.93 175 GLU A CA 1
ATOM 733 C C . GLU A 1 107 ? 6.604 71.996 43.404 1.00 63.69 175 GLU A C 1
ATOM 734 O O . GLU A 1 107 ? 5.831 72.809 43.897 1.00 64.05 175 GLU A O 1
ATOM 740 N N . MET A 1 108 ? 7.301 71.129 44.132 1.00 60.92 176 MET A N 1
ATOM 741 C CA . MET A 1 108 ? 7.121 71.075 45.572 1.00 58.22 176 MET A CA 1
ATOM 742 C C . MET A 1 108 ? 7.837 72.199 46.337 1.00 58.18 176 MET A C 1
ATOM 743 O O . MET A 1 108 ? 7.291 72.752 47.289 1.00 56.32 176 MET A O 1
ATOM 748 N N . ILE A 1 109 ? 9.054 72.532 45.911 1.00 57.73 177 ILE A N 1
ATOM 749 C CA . ILE A 1 109 ? 9.847 73.596 46.539 1.00 58.75 177 ILE A CA 1
ATOM 750 C C . ILE A 1 109 ? 9.113 74.938 46.440 1.00 62.36 177 ILE A C 1
ATOM 751 O O . ILE A 1 109 ? 9.110 75.757 47.368 1.00 64.54 177 ILE A O 1
ATOM 756 N N . GLU A 1 110 ? 8.466 75.129 45.305 1.00 62.45 178 GLU A N 1
ATOM 757 C CA . GLU A 1 110 ? 7.726 76.330 44.960 1.00 63.99 178 GLU A CA 1
ATOM 758 C C . GLU A 1 110 ? 6.541 76.543 45.880 1.00 62.78 178 GLU A C 1
ATOM 759 O O . GLU A 1 110 ? 6.340 77.635 46.422 1.00 64.75 178 GLU A O 1
ATOM 765 N N . LYS A 1 111 ? 5.756 75.483 46.044 1.00 63.21 179 LYS A N 1
ATOM 766 C CA . LYS A 1 111 ? 4.568 75.513 46.892 1.00 60.02 179 LYS A CA 1
ATOM 767 C C . LYS A 1 111 ? 4.922 75.656 48.378 1.00 58.67 179 LYS A C 1
ATOM 768 O O . LYS A 1 111 ? 4.148 76.180 49.171 1.00 58.62 179 LYS A O 1
ATOM 774 N N . LEU A 1 112 ? 6.110 75.184 48.733 1.00 56.27 180 LEU A N 1
ATOM 775 C CA . LEU A 1 112 ? 6.597 75.252 50.098 1.00 54.57 180 LEU A CA 1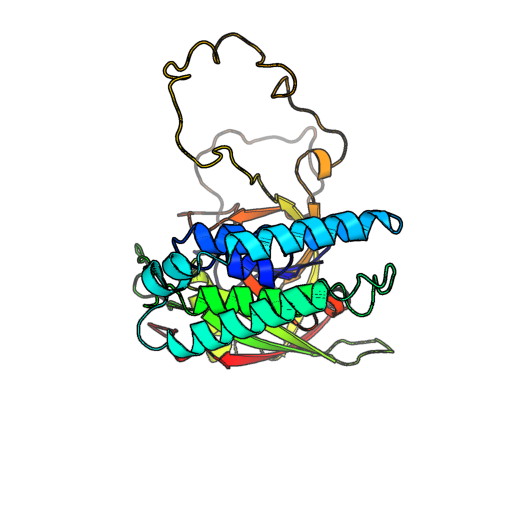
ATOM 776 C C . LEU A 1 112 ? 6.891 76.714 50.430 1.00 54.67 180 LEU A C 1
ATOM 777 O O . LEU A 1 112 ? 6.583 77.203 51.520 1.00 56.31 180 LEU A O 1
ATOM 782 N N . GLU A 1 113 ? 7.495 77.413 49.478 1.00 54.97 181 GLU A N 1
ATOM 783 C CA . GLU A 1 113 ? 7.851 78.811 49.665 1.00 52.30 181 GLU A CA 1
ATOM 784 C C . GLU A 1 113 ? 6.609 79.668 49.803 1.00 53.54 181 GLU A C 1
ATOM 785 O O . GLU A 1 113 ? 6.570 80.549 50.659 1.00 56.94 181 GLU A O 1
ATOM 791 N N . ALA A 1 114 ? 5.595 79.414 48.982 1.00 52.77 182 ALA A N 1
ATOM 792 C CA . ALA A 1 114 ? 4.364 80.187 49.045 1.00 50.10 182 ALA A CA 1
ATOM 793 C C . ALA A 1 114 ? 3.619 79.884 50.327 1.00 52.60 182 ALA A C 1
ATOM 794 O O . ALA A 1 114 ? 2.964 80.740 50.906 1.00 55.20 182 ALA A O 1
ATOM 796 N N . GLY A 1 115 ? 3.731 78.645 50.776 1.00 52.90 183 GLY A N 1
ATOM 797 C CA . GLY A 1 115 ? 3.061 78.254 52.000 1.00 52.64 183 GLY A CA 1
ATOM 798 C C . GLY A 1 115 ? 3.768 78.878 53.185 1.00 52.47 183 GLY A C 1
ATOM 799 O O . GLY A 1 115 ? 3.147 79.184 54.222 1.00 52.88 183 GLY A O 1
ATOM 800 N N . MET A 1 116 ? 5.081 79.032 53.066 1.00 52.04 184 MET A N 1
ATOM 801 C CA . MET A 1 116 ? 5.801 79.623 54.169 1.00 53.12 184 MET A CA 1
ATOM 802 C C . MET A 1 116 ? 5.410 81.080 54.261 1.00 54.05 184 MET A C 1
ATOM 803 O O . MET A 1 116 ? 5.283 81.613 55.349 1.00 54.68 184 MET A O 1
ATOM 808 N N . GLN A 1 117 ? 5.161 81.711 53.120 1.00 56.97 185 GLN A N 1
ATOM 809 C CA . GLN A 1 117 ? 4.763 83.116 53.101 1.00 58.08 185 GLN A CA 1
ATOM 810 C C . GLN A 1 117 ? 3.336 83.218 53.663 1.00 57.85 185 GLN A C 1
ATOM 811 O O . GLN A 1 117 ? 3.017 84.197 54.338 1.00 56.75 185 GLN A O 1
ATOM 817 N N . ASP A 1 118 ? 2.480 82.227 53.383 1.00 59.74 186 ASP A N 1
ATOM 818 C CA . ASP A 1 118 ? 1.110 82.271 53.902 1.00 60.89 186 ASP A CA 1
ATOM 819 C C . ASP A 1 118 ? 1.096 82.154 55.435 1.00 59.98 186 ASP A C 1
ATOM 820 O O . ASP A 1 118 ? 0.281 82.795 56.117 1.00 60.38 186 ASP A O 1
ATOM 825 N N . MET A 1 119 ? 1.995 81.323 55.957 1.00 59.34 187 MET A N 1
ATOM 826 C CA . MET A 1 119 ? 2.130 81.090 57.391 1.00 60.38 187 MET A CA 1
ATOM 827 C C . MET A 1 119 ? 2.519 82.398 58.079 1.00 61.67 187 MET A C 1
ATOM 828 O O . MET A 1 119 ? 2.114 82.683 59.213 1.00 59.91 187 MET A O 1
ATOM 833 N N . LEU A 1 120 ? 3.295 83.192 57.348 1.00 64.69 188 LEU A N 1
ATOM 834 C CA . LEU A 1 120 ? 3.833 84.469 57.806 1.00 67.77 188 LEU A CA 1
ATOM 835 C C . LEU A 1 120 ? 2.676 85.437 57.923 1.00 68.18 188 LEU A C 1
ATOM 836 O O . LEU A 1 120 ? 2.546 86.175 58.900 1.00 66.12 188 LEU A O 1
ATOM 841 N N . LYS A 1 121 ? 1.877 85.438 56.868 1.00 68.56 189 LYS A N 1
ATOM 842 C CA . LYS A 1 121 ? 0.696 86.231 56.779 1.00 69.89 189 LYS A CA 1
ATOM 843 C C . LYS A 1 121 ? -0.121 85.627 57.901 1.00 69.18 189 LYS A C 1
ATOM 844 O O . LYS A 1 121 ? -0.820 84.634 57.719 1.00 69.21 189 LYS A O 1
ATOM 850 N N . ILE A 1 122 ? 0.020 86.234 59.066 1.00 71.49 190 ILE A N 1
ATOM 851 C CA . ILE A 1 122 ? -0.618 85.891 60.334 1.00 73.05 190 ILE A CA 1
ATOM 852 C C . ILE A 1 122 ? 0.190 86.828 61.177 1.00 75.24 190 ILE A C 1
ATOM 853 O O . ILE A 1 122 ? 0.583 86.553 62.337 1.00 72.94 190 ILE A O 1
ATOM 858 N N . VAL A 1 123 ? 0.486 87.948 60.508 1.00 78.11 191 VAL A N 1
ATOM 859 C CA . VAL A 1 123 ? 1.141 89.050 61.193 1.00 80.49 191 VAL A CA 1
ATOM 860 C C . VAL A 1 123 ? -0.167 89.565 61.831 1.00 80.88 191 VAL A C 1
ATOM 861 O O . VAL A 1 123 ? -0.222 90.562 62.585 1.00 81.48 191 VAL A O 1
ATOM 865 N N . GLU A 1 124 ? -1.230 88.840 61.481 1.00 81.03 192 GLU A N 1
ATOM 866 C CA . GLU A 1 124 ? -2.559 89.103 61.957 1.00 81.98 192 GLU A CA 1
ATOM 867 C C . GLU A 1 124 ? -2.700 88.375 63.279 1.00 82.90 192 GLU A C 1
ATOM 868 O O . GLU A 1 124 ? -3.670 87.639 63.494 1.00 80.67 192 GLU A O 1
ATOM 874 N N . ASP A 1 125 ? -1.753 88.643 64.178 1.00 86.62 193 ASP A N 1
ATOM 875 C CA . ASP A 1 125 ? -1.755 88.050 65.497 1.00 88.62 193 ASP A CA 1
ATOM 876 C C . ASP A 1 125 ? -3.162 87.608 65.917 1.00 89.90 193 ASP A C 1
ATOM 877 O O . ASP A 1 125 ? -4.107 88.399 66.010 1.00 91.45 193 ASP A O 1
ATOM 882 N N . ARG A 1 126 ? -3.215 86.320 66.255 1.00 91.15 194 ARG A N 1
ATOM 883 C CA . ARG A 1 126 ? -4.422 85.547 66.575 1.00 90.69 194 ARG A CA 1
ATOM 884 C C . ARG A 1 126 ? -4.495 85.034 65.125 1.00 90.40 194 ARG A C 1
ATOM 885 O O . ARG A 1 126 ? -3.646 85.411 64.325 1.00 90.08 194 ARG A O 1
ATOM 893 N N . LYS A 1 127 ? -5.495 84.223 64.783 1.00 89.50 195 LYS A N 1
ATOM 894 C CA . LYS A 1 127 ? -5.635 83.583 63.452 1.00 86.62 195 LYS A CA 1
ATOM 895 C C . LYS A 1 127 ? -4.644 82.468 63.660 1.00 83.03 195 LYS A C 1
ATOM 896 O O . LYS A 1 127 ? -3.993 81.961 62.746 1.00 83.70 195 LYS A O 1
ATOM 902 N N . ARG A 1 128 ? -4.576 82.142 64.946 1.00 79.40 196 ARG A N 1
ATOM 903 C CA . ARG A 1 128 ? -3.754 81.112 65.543 1.00 75.43 196 ARG A CA 1
ATOM 904 C C . ARG A 1 128 ? -4.360 79.733 65.322 1.00 75.99 196 ARG A C 1
ATOM 905 O O . ARG A 1 128 ? -3.775 78.722 65.705 1.00 76.58 196 ARG A O 1
ATOM 913 N N . ASP A 1 129 ? -5.530 79.700 64.689 1.00 76.92 197 ASP A N 1
ATOM 914 C CA . ASP A 1 129 ? -6.256 78.443 64.418 1.00 78.01 197 ASP A CA 1
ATOM 915 C C . ASP A 1 129 ? -6.385 78.154 62.947 1.00 78.71 197 ASP A C 1
ATOM 916 O O . ASP A 1 129 ? -5.858 77.165 62.436 1.00 78.16 197 ASP A O 1
ATOM 921 N N . ALA A 1 130 ? -7.179 79.033 62.341 1.00 79.72 198 ALA A N 1
ATOM 922 C CA . ALA A 1 130 ? -7.568 79.002 60.979 1.00 79.92 198 ALA A CA 1
ATOM 923 C C . ALA A 1 130 ? -6.531 79.310 59.934 1.00 78.84 198 ALA A C 1
ATOM 924 O O . ALA A 1 130 ? -6.843 79.901 58.922 1.00 80.75 198 ALA A O 1
ATOM 926 N N . VAL A 1 131 ? -5.281 79.059 60.280 1.00 74.33 199 VAL A N 1
ATOM 927 C CA . VAL A 1 131 ? -4.157 79.162 59.385 1.00 72.35 199 VAL A CA 1
ATOM 928 C C . VAL A 1 131 ? -2.965 78.351 59.992 1.00 69.89 199 VAL A C 1
ATOM 929 O O . VAL A 1 131 ? -2.210 77.761 59.234 1.00 69.51 199 VAL A O 1
ATOM 933 N N . ALA A 1 132 ? -2.772 78.271 61.313 1.00 67.01 200 ALA A N 1
ATOM 934 C CA . ALA A 1 132 ? -1.644 77.466 61.817 1.00 64.17 200 ALA A CA 1
ATOM 935 C C . ALA A 1 132 ? -1.513 76.031 61.250 1.00 64.27 200 ALA A C 1
ATOM 936 O O . ALA A 1 132 ? -0.503 75.742 60.570 1.00 63.53 200 ALA A O 1
ATOM 938 N N . PRO A 1 133 ? -2.427 75.081 61.610 1.00 63.35 201 PRO A N 1
ATOM 939 C CA . PRO A 1 133 ? -1.965 73.902 60.850 1.00 61.56 201 PRO A CA 1
ATOM 940 C C . PRO A 1 133 ? -2.062 73.980 59.327 1.00 62.17 201 PRO A C 1
ATOM 941 O O . PRO A 1 133 ? -2.806 73.218 58.650 1.00 62.85 201 PRO A O 1
ATOM 945 N N . LYS A 1 134 ? -1.401 75.011 58.807 1.00 59.71 202 LYS A N 1
ATOM 946 C CA . LYS A 1 134 ? -1.261 75.217 57.368 1.00 56.11 202 LYS A CA 1
ATOM 947 C C . LYS A 1 134 ? 0.105 74.534 57.337 1.00 52.16 202 LYS A C 1
ATOM 948 O O . LYS A 1 134 ? 0.738 74.362 56.282 1.00 50.33 202 LYS A O 1
ATOM 954 N N . GLN A 1 135 ? 0.516 74.152 58.550 1.00 48.78 203 GLN A N 1
ATOM 955 C CA . GLN A 1 135 ? 1.757 73.475 58.883 1.00 49.07 203 GLN A CA 1
ATOM 956 C C . GLN A 1 135 ? 1.682 72.089 58.255 1.00 48.80 203 GLN A C 1
ATOM 957 O O . GLN A 1 135 ? 2.698 71.579 57.787 1.00 46.13 203 GLN A O 1
ATOM 963 N N . LYS A 1 136 ? 0.478 71.494 58.242 1.00 52.07 204 LYS A N 1
ATOM 964 C CA . LYS A 1 136 ? 0.247 70.156 57.656 1.00 55.99 204 LYS A CA 1
ATOM 965 C C . LYS A 1 136 ? 0.505 70.232 56.161 1.00 55.57 204 LYS A C 1
ATOM 966 O O . LYS A 1 136 ? 1.255 69.444 55.582 1.00 55.60 204 LYS A O 1
ATOM 972 N N . GLU A 1 137 ? -0.166 71.198 55.550 1.00 56.73 205 GLU A N 1
ATOM 973 C CA . GLU A 1 137 ? -0.086 71.429 54.125 1.00 55.71 205 GLU A CA 1
ATOM 974 C C . GLU A 1 137 ? 1.371 71.508 53.734 1.00 54.69 205 GLU A C 1
ATOM 975 O O . GLU A 1 137 ? 1.870 70.669 52.979 1.00 58.02 205 GLU A O 1
ATOM 981 N N . ILE A 1 138 ? 2.069 72.493 54.286 1.00 53.89 206 ILE A N 1
ATOM 982 C CA . ILE A 1 138 ? 3.463 72.683 53.925 1.00 51.90 206 ILE A CA 1
ATOM 983 C C . ILE A 1 138 ? 4.443 71.548 54.248 1.00 49.07 206 ILE A C 1
ATOM 984 O O . ILE A 1 138 ? 5.508 71.465 53.617 1.00 48.81 206 ILE A O 1
ATOM 989 N N . LEU A 1 139 ? 4.135 70.686 55.216 1.00 46.92 207 LEU A N 1
ATOM 990 C CA . LEU A 1 139 ? 5.056 69.585 55.493 1.00 47.07 207 LEU A CA 1
ATOM 991 C C . LEU A 1 139 ? 4.873 68.454 54.491 1.00 51.06 207 LEU A C 1
ATOM 992 O O . LEU A 1 139 ? 5.756 67.592 54.348 1.00 52.84 207 LEU A O 1
ATOM 997 N N . LYS A 1 140 ? 3.720 68.443 53.821 1.00 52.70 208 LYS A N 1
ATOM 998 C CA . LYS A 1 140 ? 3.449 67.440 52.800 1.00 52.25 208 LYS A CA 1
ATOM 999 C C . LYS A 1 140 ? 4.386 67.817 51.681 1.00 50.17 208 LYS A C 1
ATOM 1000 O O . LYS A 1 140 ? 4.996 66.959 51.050 1.00 50.81 208 LYS A O 1
ATOM 1006 N N . TYR A 1 141 ? 4.462 69.117 51.409 1.00 49.51 209 TYR A N 1
ATOM 1007 C CA . TYR A 1 141 ? 5.325 69.592 50.340 1.00 48.62 209 TYR A CA 1
ATOM 1008 C C . TYR A 1 141 ? 6.762 69.195 50.732 1.00 48.10 209 TYR A C 1
ATOM 1009 O O . TYR A 1 141 ? 7.550 68.864 49.855 1.00 49.38 209 TYR A O 1
ATOM 1018 N N . VAL A 1 142 ? 7.104 69.215 52.027 1.00 47.87 210 VAL A N 1
ATOM 1019 C CA . VAL A 1 142 ? 8.454 68.840 52.435 1.00 45.26 210 VAL A CA 1
ATOM 1020 C C . VAL A 1 142 ? 8.583 67.333 52.218 1.00 46.90 210 VAL A C 1
ATOM 1021 O O . VAL A 1 142 ? 9.608 66.854 51.734 1.00 46.09 210 VAL A O 1
ATOM 1025 N N . GLY A 1 143 ? 7.546 66.581 52.591 1.00 47.63 211 GLY A N 1
ATOM 1026 C CA . GLY A 1 143 ? 7.579 65.142 52.399 1.00 44.97 211 GLY A CA 1
ATOM 1027 C C . GLY A 1 143 ? 7.844 64.915 50.922 1.00 45.18 211 GLY A C 1
ATOM 1028 O O . GLY A 1 143 ? 8.717 64.132 50.540 1.00 46.84 211 GLY A O 1
ATOM 1029 N N . GLY A 1 144 ? 7.077 65.616 50.091 1.00 44.53 212 GLY A N 1
ATOM 1030 C CA . GLY A 1 144 ? 7.220 65.499 48.653 1.00 45.76 212 GLY A CA 1
ATOM 1031 C C . GLY A 1 144 ? 8.611 65.845 48.154 1.00 49.14 212 GLY A C 1
ATOM 1032 O O . GLY A 1 144 ? 9.102 65.191 47.241 1.00 47.91 212 GLY A O 1
ATOM 1033 N N . ILE A 1 145 ? 9.254 66.858 48.744 1.00 47.67 213 ILE A N 1
ATOM 1034 C CA . ILE A 1 145 ? 10.607 67.224 48.327 1.00 48.61 213 ILE A CA 1
ATOM 1035 C C . ILE A 1 145 ? 11.462 65.999 48.530 1.00 46.80 213 ILE A C 1
ATOM 1036 O O . ILE A 1 145 ? 12.196 65.576 47.628 1.00 48.37 213 ILE A O 1
ATOM 1041 N N . GLU A 1 146 ? 11.364 65.454 49.738 1.00 49.03 214 GLU A N 1
ATOM 1042 C CA . GLU A 1 146 ? 12.161 64.316 50.141 1.00 47.61 214 GLU A CA 1
ATOM 1043 C C . 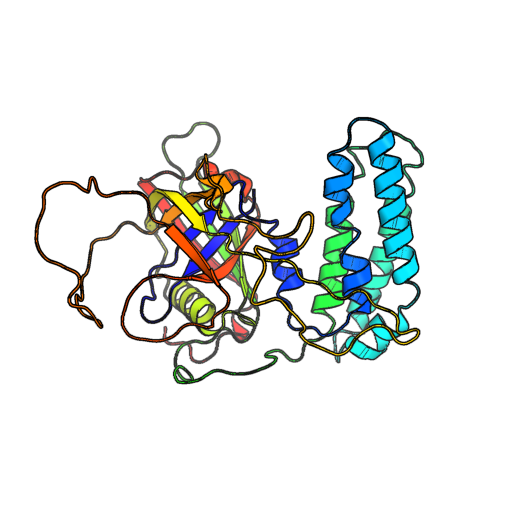GLU A 1 146 ? 11.851 63.030 49.411 1.00 47.05 214 GLU A C 1
ATOM 1044 O O . GLU A 1 146 ? 12.756 62.265 49.123 1.00 42.18 214 GLU A O 1
ATOM 1050 N N . GLU A 1 147 ? 10.588 62.762 49.121 1.00 48.25 215 GLU A N 1
ATOM 1051 C CA . GLU A 1 147 ? 10.323 61.532 48.421 1.00 49.35 215 GLU A CA 1
ATOM 1052 C C . GLU A 1 147 ? 10.904 61.682 47.023 1.00 50.33 215 GLU A C 1
ATOM 1053 O O . GLU A 1 147 ? 11.408 60.718 46.455 1.00 53.51 215 GLU A O 1
ATOM 1059 N N . ASP A 1 148 ? 10.834 62.896 46.477 1.00 48.93 216 ASP A N 1
ATOM 1060 C CA . ASP A 1 148 ? 11.361 63.131 45.138 1.00 47.79 216 ASP A CA 1
ATOM 1061 C C . ASP A 1 148 ? 12.862 63.065 45.175 1.00 49.40 216 ASP A C 1
ATOM 1062 O O . ASP A 1 148 ? 13.511 62.941 44.139 1.00 47.68 216 ASP A O 1
ATOM 1067 N N . MET A 1 149 ? 13.435 63.167 46.360 1.00 51.76 217 MET A N 1
ATOM 1068 C CA . MET A 1 149 ? 14.857 63.097 46.371 1.00 55.77 217 MET A CA 1
ATOM 1069 C C . MET A 1 149 ? 15.302 61.723 46.060 1.00 58.52 217 MET A C 1
ATOM 1070 O O . MET A 1 149 ? 15.052 61.200 44.997 1.00 61.56 217 MET A O 1
ATOM 1075 N N . VAL A 1 150 ? 16.012 61.155 47.007 1.00 62.59 218 VAL A N 1
ATOM 1076 C CA . VAL A 1 150 ? 16.535 59.857 46.792 1.00 64.86 218 VAL A CA 1
ATOM 1077 C C . VAL A 1 150 ? 15.377 58.918 46.572 1.00 67.79 218 VAL A C 1
ATOM 1078 O O . VAL A 1 150 ? 14.517 58.655 47.441 1.00 66.74 218 VAL A O 1
ATOM 1082 N N . ASP A 1 151 ? 15.367 58.506 45.319 1.00 70.39 219 ASP A N 1
ATOM 1083 C CA . ASP A 1 151 ? 14.446 57.604 44.727 1.00 72.24 219 ASP A CA 1
ATOM 1084 C C . ASP A 1 151 ? 15.473 56.530 44.427 1.00 74.39 219 ASP A C 1
ATOM 1085 O O . ASP A 1 151 ? 16.545 56.518 45.021 1.00 72.52 219 ASP A O 1
ATOM 1090 N N . GLY A 1 152 ? 15.180 55.713 43.414 1.00 75.37 220 GLY A N 1
ATOM 1091 C CA . GLY A 1 152 ? 16.101 54.660 43.016 1.00 78.46 220 GLY A CA 1
ATOM 1092 C C . GLY A 1 152 ? 15.751 53.376 43.748 1.00 80.73 220 GLY A C 1
ATOM 1093 O O . GLY A 1 152 ? 16.396 52.349 43.560 1.00 80.42 220 GLY A O 1
ATOM 1094 N N . PHE A 1 153 ? 14.729 53.489 44.616 1.00 83.76 221 PHE A N 1
ATOM 1095 C CA . PHE A 1 153 ? 14.147 52.420 45.461 1.00 85.78 221 PHE A CA 1
ATOM 1096 C C . PHE A 1 153 ? 15.317 51.736 46.229 1.00 86.60 221 PHE A C 1
ATOM 1097 O O . PHE A 1 153 ? 16.483 51.994 45.946 1.00 85.26 221 PHE A O 1
ATOM 1105 N N . PRO A 1 154 ? 15.029 50.835 47.184 1.00 86.67 222 PRO A N 1
ATOM 1106 C CA . PRO A 1 154 ? 16.041 50.140 48.015 1.00 87.71 222 PRO A CA 1
ATOM 1107 C C . PRO A 1 154 ? 17.505 50.611 48.172 1.00 87.72 222 PRO A C 1
ATOM 1108 O O . PRO A 1 154 ? 18.314 50.513 47.264 1.00 88.07 222 PRO A O 1
ATOM 1112 N N . TYR A 1 155 ? 17.781 51.201 49.337 1.00 88.85 223 TYR A N 1
ATOM 1113 C CA . TYR A 1 155 ? 19.067 51.737 49.773 1.00 90.63 223 TYR A CA 1
ATOM 1114 C C . TYR A 1 155 ? 19.969 50.482 49.888 1.00 90.85 223 TYR A C 1
ATOM 1115 O O . TYR A 1 155 ? 21.020 50.450 49.257 1.00 90.93 223 TYR A O 1
ATOM 1124 N N . GLU A 1 156 ? 19.534 49.420 50.589 1.00 90.55 224 GLU A N 1
ATOM 1125 C CA . GLU A 1 156 ? 20.332 48.183 50.709 1.00 90.78 224 GLU A CA 1
ATOM 1126 C C . GLU A 1 156 ? 19.619 46.856 50.302 1.00 90.13 224 GLU A C 1
ATOM 1127 O O . GLU A 1 156 ? 18.911 46.829 49.281 1.00 89.60 224 GLU A O 1
ATOM 1133 N N . VAL A 1 157 ? 19.854 45.748 51.021 1.00 89.38 225 VAL A N 1
ATOM 1134 C CA . VAL A 1 157 ? 19.204 44.441 50.706 1.00 89.07 225 VAL A CA 1
ATOM 1135 C C . VAL A 1 157 ? 19.153 43.403 51.839 1.00 88.82 225 VAL A C 1
ATOM 1136 O O . VAL A 1 157 ? 19.837 43.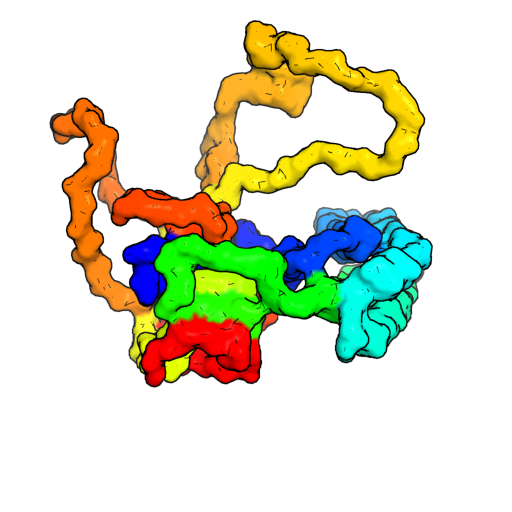534 52.864 1.00 87.71 225 VAL A O 1
ATOM 1140 N N . PRO A 1 158 ? 18.319 42.359 51.659 1.00 88.69 226 PRO A N 1
ATOM 1141 C CA . PRO A 1 158 ? 18.114 41.252 52.612 1.00 88.59 226 PRO A CA 1
ATOM 1142 C C . PRO A 1 158 ? 19.206 40.169 52.844 1.00 88.28 226 PRO A C 1
ATOM 1143 O O . PRO A 1 158 ? 20.137 40.065 52.033 1.00 87.50 226 PRO A O 1
ATOM 1147 N N . GLU A 1 159 ? 19.006 39.358 53.913 1.00 88.62 227 GLU A N 1
ATOM 1148 C CA . GLU A 1 159 ? 19.908 38.277 54.384 1.00 88.85 227 GLU A CA 1
ATOM 1149 C C . GLU A 1 159 ? 19.786 36.806 54.052 1.00 89.40 227 GLU A C 1
ATOM 1150 O O . GLU A 1 159 ? 20.727 36.208 53.536 1.00 89.31 227 GLU A O 1
ATOM 1156 N N . GLU A 1 160 ? 18.647 36.232 54.411 1.00 88.22 228 GLU A N 1
ATOM 1157 C CA . GLU A 1 160 ? 18.389 34.828 54.276 1.00 85.84 228 GLU A CA 1
ATOM 1158 C C . GLU A 1 160 ? 16.981 34.642 53.734 1.00 84.05 228 GLU A C 1
ATOM 1159 O O . GLU A 1 160 ? 16.664 33.614 53.118 1.00 83.13 228 GLU A O 1
ATOM 1165 N N . TYR A 1 161 ? 16.152 35.668 53.939 1.00 81.85 229 TYR A N 1
ATOM 1166 C CA . TYR A 1 161 ? 14.763 35.665 53.454 1.00 78.49 229 TYR A CA 1
ATOM 1167 C C . TYR A 1 161 ? 14.687 36.240 52.025 1.00 76.18 229 TYR A C 1
ATOM 1168 O O . TYR A 1 161 ? 13.656 36.794 51.637 1.00 75.03 229 TYR A O 1
ATOM 1177 N N . ARG A 1 162 ? 15.757 36.120 51.247 1.00 73.10 230 ARG A N 1
ATOM 1178 C CA . ARG A 1 162 ? 15.759 36.677 49.907 1.00 73.87 230 ARG A CA 1
ATOM 1179 C C . ARG A 1 162 ? 14.762 36.010 48.969 1.00 73.72 230 ARG A C 1
ATOM 1180 O O . ARG A 1 162 ? 14.840 36.210 47.751 1.00 74.69 230 ARG A O 1
ATOM 1188 N N . ASN A 1 163 ? 13.813 35.244 49.509 1.00 73.55 231 ASN A N 1
ATOM 1189 C CA . ASN A 1 163 ? 12.834 34.566 48.659 1.00 71.80 231 ASN A CA 1
ATOM 1190 C C . ASN A 1 163 ? 11.420 34.574 49.184 1.00 68.69 231 ASN A C 1
ATOM 1191 O O . ASN A 1 163 ? 10.564 33.876 48.669 1.00 71.20 231 ASN A O 1
ATOM 1196 N N . MET A 1 164 ? 11.199 35.350 50.232 1.00 62.87 232 MET A N 1
ATOM 1197 C CA . MET A 1 164 ? 9.892 35.504 50.812 1.00 61.10 232 MET A CA 1
ATOM 1198 C C . MET A 1 164 ? 9.378 36.780 50.139 1.00 53.62 232 MET A C 1
ATOM 1199 O O . MET A 1 164 ? 10.142 37.451 49.432 1.00 52.07 232 MET A O 1
ATOM 1204 N N . PRO A 1 165 ? 8.086 37.084 50.263 1.00 50.08 233 PRO A N 1
ATOM 1205 C CA . PRO A 1 165 ? 7.639 38.316 49.626 1.00 47.87 233 PRO A CA 1
ATOM 1206 C C . PRO A 1 165 ? 8.466 39.486 50.196 1.00 45.82 233 PRO A C 1
ATOM 1207 O O . PRO A 1 165 ? 8.879 39.462 51.374 1.00 48.76 233 PRO A O 1
ATOM 1211 N N . LEU A 1 166 ? 8.704 40.502 49.370 1.00 42.73 234 LEU A N 1
ATOM 1212 C CA . LEU A 1 166 ? 9.446 41.673 49.822 1.00 41.44 234 LEU A CA 1
ATOM 1213 C C . LEU A 1 166 ? 8.772 42.943 49.244 1.00 41.68 234 LEU A C 1
ATOM 1214 O O . LEU A 1 166 ? 8.404 42.977 48.078 1.00 47.26 234 LEU A O 1
ATOM 1219 N N . LEU A 1 167 ? 8.582 43.970 50.064 1.00 39.50 235 LEU A N 1
ATOM 1220 C CA . LEU A 1 167 ? 8.000 45.213 49.583 1.00 38.07 235 LEU A CA 1
ATOM 1221 C C . LEU A 1 167 ? 9.214 46.117 49.352 1.00 40.19 235 LEU A C 1
ATOM 1222 O O . LEU A 1 167 ? 9.745 46.744 50.298 1.00 42.33 235 LEU A O 1
ATOM 1227 N N . LYS A 1 168 ? 9.682 46.145 48.105 1.00 43.36 236 LYS A N 1
ATOM 1228 C CA . LYS A 1 168 ? 10.828 46.962 47.752 1.00 43.32 236 LYS A CA 1
ATOM 1229 C C . LYS A 1 168 ? 10.388 48.376 47.462 1.00 43.66 236 LYS A C 1
ATOM 1230 O O . LYS A 1 168 ? 10.699 48.931 46.401 1.00 44.58 236 LYS A O 1
ATOM 1236 N N . GLY A 1 169 ? 9.623 48.923 48.406 1.00 42.55 237 GLY A N 1
ATOM 1237 C CA . GLY A 1 169 ? 9.161 50.286 48.295 1.00 42.28 237 GLY A CA 1
ATOM 1238 C C . GLY A 1 169 ? 8.119 50.562 49.360 1.00 41.85 237 GLY A C 1
ATOM 1239 O O . GLY A 1 169 ? 8.164 49.945 50.434 1.00 40.90 237 GLY A O 1
ATOM 1240 N N . ARG A 1 170 ? 7.164 51.430 49.017 1.00 40.61 238 ARG A N 1
ATOM 1241 C CA . ARG A 1 170 ? 6.064 51.867 49.860 1.00 40.29 238 ARG A CA 1
ATOM 1242 C C . ARG A 1 170 ? 4.804 51.369 49.137 1.00 38.71 238 ARG A C 1
ATOM 1243 O O . ARG A 1 170 ? 4.858 51.108 47.943 1.00 34.90 238 ARG A O 1
ATOM 1251 N N . ALA A 1 171 ? 3.688 51.217 49.851 1.00 37.68 239 ALA A N 1
ATOM 1252 C CA . ALA A 1 171 ? 2.413 50.814 49.225 1.00 36.09 239 ALA A CA 1
ATOM 1253 C C . ALA A 1 171 ? 1.314 51.291 50.143 1.00 38.11 239 ALA A C 1
ATOM 1254 O O . ALA A 1 171 ? 1.559 51.448 51.337 1.00 40.25 239 ALA A O 1
ATOM 1256 N N . SER A 1 172 ? 0.123 51.540 49.598 1.00 38.73 240 SER A N 1
ATOM 1257 C CA . SER A 1 172 ? -1.006 51.970 50.426 1.00 37.84 240 SER A CA 1
ATOM 1258 C C . SER A 1 172 ? -2.125 50.935 50.388 1.00 37.07 240 SER A C 1
ATOM 1259 O O . SER A 1 172 ? -2.293 50.197 49.403 1.00 38.27 240 SER A O 1
ATOM 1262 N N . VAL A 1 173 ? -2.894 50.913 51.467 1.00 36.33 241 VAL A N 1
ATOM 1263 C CA . VAL A 1 173 ? -3.964 49.966 51.637 1.00 40.46 241 VAL A CA 1
ATOM 1264 C C . VAL A 1 173 ? -5.171 50.665 52.315 1.00 40.23 241 VAL A C 1
ATOM 1265 O O . VAL A 1 173 ? -4.967 51.525 53.179 1.00 41.37 241 VAL A O 1
ATOM 1269 N N . ASP A 1 174 ? -6.401 50.340 51.906 1.00 41.20 242 ASP A N 1
ATOM 1270 C CA . ASP A 1 174 ? -7.585 50.905 52.538 1.00 40.71 242 ASP A CA 1
ATOM 1271 C C . ASP A 1 174 ? -8.166 49.756 53.373 1.00 42.21 242 ASP A C 1
ATOM 1272 O O . ASP A 1 174 ? -8.385 48.642 52.855 1.00 39.32 242 ASP A O 1
ATOM 1277 N N . MET A 1 175 ? -8.445 50.029 54.646 1.00 43.32 243 MET A N 1
ATOM 1278 C CA . MET A 1 175 ? -9.008 49.020 55.535 1.00 42.24 243 MET A CA 1
ATOM 1279 C C . MET A 1 175 ? -10.426 49.471 55.929 1.00 41.23 243 MET A C 1
ATOM 1280 O O . MET A 1 175 ? -10.572 50.445 56.673 1.00 39.56 243 MET A O 1
ATOM 1285 N N . LYS A 1 176 ? -11.455 48.779 55.428 1.00 45.04 244 LYS A N 1
ATOM 1286 C CA . LYS A 1 176 ? -12.845 49.114 55.744 1.00 47.23 244 LYS A CA 1
ATOM 1287 C C . LYS A 1 176 ? -13.322 48.216 56.884 1.00 49.07 244 LYS A C 1
ATOM 1288 O O . LYS A 1 176 ? -13.384 47.005 56.763 1.00 48.64 244 LYS A O 1
ATOM 1294 N N . VAL A 1 177 ? -13.667 48.846 57.997 1.00 49.19 245 VAL A N 1
ATOM 1295 C CA . VAL A 1 177 ? -14.127 48.154 59.201 1.00 50.87 245 VAL A CA 1
ATOM 1296 C C . VAL A 1 177 ? -15.624 48.370 59.480 1.00 53.43 245 VAL A C 1
ATOM 1297 O O . VAL A 1 177 ? -16.156 49.452 59.250 1.00 51.73 245 VAL A O 1
ATOM 1301 N N . LYS A 1 178 ? -16.300 47.333 59.971 1.00 54.08 246 LYS A N 1
ATOM 1302 C CA . LYS A 1 178 ? -17.733 47.406 60.288 1.00 52.99 246 LYS A CA 1
ATOM 1303 C C . LYS A 1 178 ? -17.763 47.543 61.809 1.00 50.89 246 LYS A C 1
ATOM 1304 O O . LYS A 1 178 ? -17.334 46.634 62.524 1.00 51.72 246 LYS A O 1
ATOM 1310 N N . ILE A 1 179 ? -18.241 48.689 62.285 1.00 51.72 247 ILE A N 1
ATOM 1311 C CA . ILE A 1 179 ? -18.321 48.982 63.707 1.00 51.55 247 ILE A CA 1
ATOM 1312 C C . ILE A 1 179 ? -19.755 48.810 64.177 1.00 53.70 247 ILE A C 1
ATOM 1313 O O . ILE A 1 179 ? -20.660 49.529 63.743 1.00 53.18 247 ILE A O 1
ATOM 1318 N N . LYS A 1 180 ? -19.936 47.840 65.073 1.00 57.64 248 LYS A N 1
ATOM 1319 C CA . LYS A 1 180 ? -21.251 47.480 65.618 1.00 60.35 248 LYS A CA 1
ATOM 1320 C C . LYS A 1 180 ? -21.757 48.252 66.826 1.00 61.32 248 LYS A C 1
ATOM 1321 O O . LYS A 1 180 ? -21.016 48.940 67.498 1.00 60.05 248 LYS A O 1
ATOM 1327 N N . ASP A 1 181 ? -23.052 48.133 67.076 1.00 61.97 249 ASP A N 1
ATOM 1328 C CA . ASP A 1 181 ? -23.689 48.741 68.238 1.00 63.47 249 ASP A CA 1
ATOM 1329 C C . ASP A 1 181 ? -23.281 50.169 68.545 1.00 62.33 249 ASP A C 1
ATOM 1330 O O . ASP A 1 181 ? -22.968 50.480 69.696 1.00 62.15 249 ASP A O 1
ATOM 1335 N N . ASN A 1 182 ? -23.324 51.054 67.555 1.00 64.56 250 ASN A N 1
ATOM 1336 C CA . ASN A 1 182 ? -22.904 52.420 67.792 1.00 66.30 250 ASN A CA 1
ATOM 1337 C C . ASN A 1 182 ? -23.752 53.432 67.050 1.00 68.41 250 ASN A C 1
ATOM 1338 O O . ASN A 1 182 ? -23.972 53.308 65.846 1.00 68.81 250 ASN A O 1
ATOM 1343 N N . PRO A 1 183 ? -24.320 54.405 67.787 1.00 70.70 251 PRO A N 1
ATOM 1344 C CA . PRO A 1 183 ? -25.119 55.420 67.094 1.00 71.87 251 PRO A CA 1
ATOM 1345 C C . PRO A 1 183 ? -23.978 56.401 66.811 1.00 73.11 251 PRO A C 1
ATOM 1346 O O . PRO A 1 183 ? -23.136 56.654 67.677 1.00 74.28 251 PRO A O 1
ATOM 1350 N N . ASN A 1 184 ? -23.956 56.962 65.616 1.00 74.09 252 ASN A N 1
ATOM 1351 C CA . ASN A 1 184 ? -22.858 57.831 65.245 1.00 74.90 252 ASN A CA 1
ATOM 1352 C C . ASN A 1 184 ? -21.764 56.849 64.796 1.00 75.04 252 ASN A C 1
ATOM 1353 O O . ASN A 1 184 ? -20.936 56.435 65.607 1.00 77.36 252 ASN A O 1
ATOM 1358 N N . ILE A 1 185 ? -21.801 56.465 63.515 1.00 73.99 253 ILE A N 1
ATOM 1359 C CA . ILE A 1 185 ? -20.840 55.551 62.850 1.00 73.03 253 ILE A CA 1
ATOM 1360 C C . ILE A 1 185 ? -21.187 54.038 62.785 1.00 73.08 253 ILE A C 1
ATOM 1361 O O . ILE A 1 185 ? -21.197 53.355 63.809 1.00 71.46 253 ILE A O 1
ATOM 1366 N N . GLU A 1 186 ? -21.479 53.532 61.576 1.00 73.77 254 GLU A N 1
ATOM 1367 C CA . GLU A 1 186 ? -21.775 52.098 61.363 1.00 75.39 254 GLU A CA 1
ATOM 1368 C C . GLU A 1 186 ? -20.522 51.412 60.794 1.00 74.92 254 GLU A C 1
ATOM 1369 O O . GLU A 1 186 ? -20.395 50.175 60.838 1.00 77.40 254 GLU A O 1
ATOM 1375 N N . ASP A 1 187 ? -19.640 52.223 60.201 1.00 72.51 255 ASP A N 1
ATOM 1376 C CA . ASP A 1 187 ? -18.382 51.730 59.634 1.00 70.06 255 ASP A CA 1
ATOM 1377 C C . ASP A 1 187 ? -17.409 52.804 59.113 1.00 68.48 255 ASP A C 1
ATOM 1378 O O . ASP A 1 187 ? -17.822 53.878 58.675 1.00 68.74 255 ASP A O 1
ATOM 1383 N N . CYS A 1 188 ? -16.118 52.458 59.124 1.00 65.61 256 CYS A N 1
ATOM 1384 C CA . CYS A 1 188 ? -15.040 53.372 58.764 1.00 60.50 256 CYS A CA 1
ATOM 1385 C C . CYS A 1 188 ? -13.968 52.766 57.840 1.00 58.04 256 CYS A C 1
ATOM 1386 O O . CYS A 1 188 ? -13.753 51.550 57.832 1.00 57.39 256 CYS A O 1
ATOM 1389 N N . VAL A 1 189 ? -13.321 53.624 57.047 1.00 54.01 257 VAL A N 1
ATOM 1390 C CA . VAL A 1 189 ? -12.238 53.192 56.165 1.00 49.05 257 VAL A CA 1
ATOM 1391 C C . VAL A 1 189 ? -10.973 53.896 56.674 1.00 49.31 257 VAL A C 1
ATOM 1392 O O . VAL A 1 189 ? -10.964 55.126 56.862 1.00 48.71 257 VAL A O 1
ATOM 1396 N N . PHE A 1 190 ? -9.919 53.112 56.902 1.00 45.78 258 PHE A N 1
ATOM 1397 C CA . PHE A 1 190 ? -8.632 53.640 57.361 1.00 42.09 258 PHE A CA 1
ATOM 1398 C C . PHE A 1 190 ? -7.576 53.423 56.268 1.00 41.11 258 PHE A C 1
ATOM 1399 O O . PHE A 1 190 ? -7.585 52.379 55.595 1.00 43.02 258 PHE A O 1
ATOM 1407 N N . ARG A 1 191 ? -6.698 54.408 56.085 1.00 38.17 259 ARG A N 1
ATOM 1408 C CA . ARG A 1 191 ? -5.641 54.370 55.081 1.00 35.74 259 ARG A CA 1
ATOM 1409 C C . ARG A 1 191 ? -4.336 54.099 55.847 1.00 34.97 259 ARG A C 1
ATOM 1410 O O . ARG A 1 191 ? -4.067 54.757 56.868 1.00 35.48 259 ARG A O 1
ATOM 1418 N N . ILE A 1 192 ? -3.567 53.107 55.380 1.00 35.44 260 ILE A N 1
ATOM 1419 C CA . ILE A 1 192 ? -2.300 52.729 56.007 1.00 34.74 260 ILE A CA 1
ATOM 1420 C C . ILE A 1 192 ? -1.237 52.675 54.910 1.00 33.90 260 ILE A C 1
ATOM 1421 O O . ILE A 1 192 ? -1.473 52.092 53.830 1.00 33.02 260 ILE A O 1
ATOM 1426 N N . VAL A 1 193 ? -0.085 53.300 55.158 1.00 34.09 261 VAL A N 1
ATOM 1427 C CA . VAL A 1 193 ? 1.018 53.285 54.192 1.00 33.76 261 VAL A CA 1
ATOM 1428 C C . VAL A 1 193 ? 2.004 52.261 54.756 1.00 34.21 261 VAL A C 1
ATOM 1429 O O . VAL A 1 193 ? 2.272 52.250 55.971 1.00 34.87 261 VAL A O 1
ATOM 1433 N N . LEU A 1 194 ? 2.562 51.402 53.914 1.00 35.76 262 LEU A N 1
ATOM 1434 C CA . LEU A 1 194 ? 3.504 50.411 54.456 1.00 34.23 262 LEU A CA 1
ATOM 1435 C C . LEU A 1 194 ? 4.908 50.774 53.998 1.00 36.58 262 LEU A C 1
ATOM 1436 O O . LEU A 1 194 ? 5.118 51.070 52.821 1.00 37.55 262 LEU A O 1
ATOM 1441 N N . ASP A 1 195 ? 5.868 50.715 54.920 1.00 39.32 263 ASP A N 1
ATOM 1442 C CA . ASP A 1 195 ? 7.251 51.095 54.618 1.00 41.11 263 ASP A CA 1
ATOM 1443 C C . ASP A 1 195 ? 8.264 49.998 54.341 1.00 42.83 263 ASP A C 1
ATOM 1444 O O . ASP A 1 195 ? 8.971 49.543 55.243 1.00 43.27 263 ASP A O 1
ATOM 1449 N N . GLY A 1 196 ? 8.330 49.589 53.075 1.00 41.94 264 GLY A N 1
ATOM 1450 C CA . GLY A 1 196 ? 9.276 48.560 52.699 1.00 40.57 264 GLY A CA 1
ATOM 1451 C C . GLY A 1 196 ? 10.740 48.985 52.656 1.00 42.79 264 GLY A C 1
ATOM 1452 O O . GLY A 1 196 ? 11.596 48.115 52.533 1.00 47.25 264 GLY A O 1
ATOM 1453 N N . TYR A 1 197 ? 11.062 50.277 52.712 1.00 46.02 265 TYR A N 1
ATOM 1454 C CA . TYR A 1 197 ? 12.469 50.650 52.688 1.00 45.11 265 TYR A CA 1
ATOM 1455 C C . TYR A 1 197 ? 13.114 50.162 53.981 1.00 48.04 265 TYR A C 1
ATOM 1456 O O . TYR A 1 197 ? 14.285 49.791 53.970 1.00 51.25 265 TYR A O 1
ATOM 1465 N N . ASN A 1 198 ? 12.358 50.170 55.085 1.00 47.83 266 ASN A N 1
ATOM 1466 C CA . ASN A 1 198 ? 12.877 49.748 56.385 1.00 47.01 266 ASN A CA 1
ATOM 1467 C C . ASN A 1 198 ? 12.285 48.450 56.884 1.00 48.07 266 ASN A C 1
ATOM 1468 O O . ASN A 1 198 ? 12.843 47.829 57.767 1.00 51.84 266 ASN A O 1
ATOM 1473 N N . ALA A 1 199 ? 11.150 48.046 56.336 1.00 44.54 267 ALA A N 1
ATOM 1474 C CA . ALA A 1 199 ? 10.521 46.817 56.786 1.00 42.79 267 ALA A CA 1
ATOM 1475 C C . ALA A 1 199 ? 10.083 45.986 55.590 1.00 43.52 267 ALA A C 1
ATOM 1476 O O . ALA A 1 199 ? 8.899 45.648 55.439 1.00 41.61 267 ALA A O 1
ATOM 1478 N N . PRO A 1 200 ? 11.055 45.638 54.727 1.00 44.73 268 PRO A N 1
ATOM 1479 C CA . PRO A 1 200 ? 10.886 44.845 53.499 1.00 43.05 268 PRO A CA 1
ATOM 1480 C C . PRO A 1 200 ? 10.180 43.522 53.733 1.00 42.30 268 PRO A C 1
ATOM 1481 O O . PRO A 1 200 ? 9.240 43.189 53.016 1.00 43.54 268 PRO A O 1
ATOM 1485 N N . VAL A 1 201 ? 10.633 42.769 54.732 1.00 41.27 269 VAL A N 1
ATOM 1486 C CA . VAL A 1 201 ? 10.062 41.460 55.008 1.00 37.72 269 VAL A CA 1
ATOM 1487 C C . VAL A 1 201 ? 8.693 41.502 55.652 1.00 39.83 269 VAL A C 1
ATOM 1488 O O . VAL A 1 201 ? 7.780 40.782 55.233 1.00 42.49 269 VAL A O 1
ATOM 1492 N N . THR A 1 202 ? 8.562 42.307 56.693 1.00 41.73 270 THR A N 1
ATOM 1493 C CA . THR A 1 202 ? 7.299 42.402 57.384 1.00 37.89 270 THR A CA 1
ATOM 1494 C C . THR A 1 202 ? 6.239 43.111 56.545 1.00 34.89 270 THR A C 1
ATOM 1495 O O . THR A 1 202 ? 5.062 42.729 56.589 1.00 35.30 270 THR A O 1
ATOM 1499 N N . ALA A 1 203 ? 6.643 44.132 55.781 1.00 31.78 271 ALA A N 1
ATOM 1500 C CA . ALA A 1 203 ? 5.686 44.843 54.933 1.00 32.14 271 ALA A CA 1
ATOM 1501 C C . ALA A 1 203 ? 5.358 43.941 53.762 1.00 33.14 271 ALA A C 1
ATOM 1502 O O . ALA A 1 203 ? 4.216 43.904 53.307 1.00 34.35 271 ALA A O 1
ATOM 1504 N N . GLY A 1 204 ? 6.355 43.201 53.282 1.00 35.43 272 GLY A N 1
ATOM 15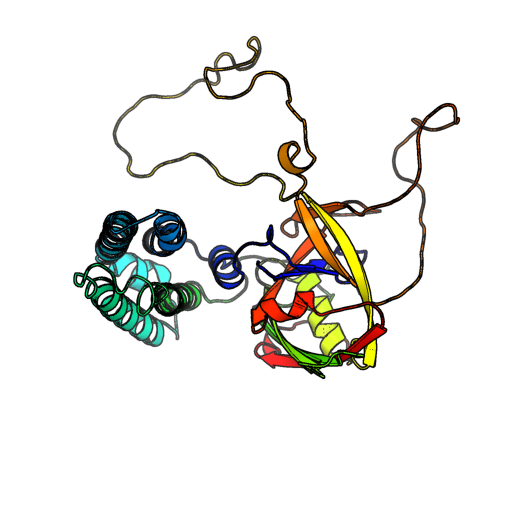05 C CA . GLY A 1 204 ? 6.126 42.310 52.159 1.00 36.99 272 GLY A CA 1
ATOM 1506 C C . GLY A 1 204 ? 5.043 41.299 52.487 1.00 37.61 272 GLY A C 1
ATOM 1507 O O . GLY A 1 204 ? 4.136 41.048 51.695 1.00 38.77 272 GLY A O 1
ATOM 1508 N N . ASN A 1 205 ? 5.152 40.693 53.660 1.00 37.75 273 ASN A N 1
ATOM 1509 C CA . ASN A 1 205 ? 4.214 39.669 54.103 1.00 36.25 273 ASN A CA 1
ATOM 1510 C C . ASN A 1 205 ? 2.793 40.218 54.205 1.00 37.26 273 ASN A C 1
ATOM 1511 O O . ASN A 1 205 ? 1.838 39.621 53.704 1.00 38.66 273 ASN A O 1
ATOM 1516 N N . PHE A 1 206 ? 2.640 41.366 54.846 1.00 35.25 274 PHE A N 1
ATOM 1517 C CA . PHE A 1 206 ? 1.307 41.961 55.011 1.00 32.44 274 PHE A CA 1
ATOM 1518 C C . PHE A 1 206 ? 0.593 42.213 53.662 1.00 32.37 274 PHE A C 1
ATOM 1519 O O . PHE A 1 206 ? -0.581 41.838 53.501 1.00 29.80 274 PHE A O 1
ATOM 1527 N N . VAL A 1 207 ? 1.279 42.832 52.699 1.00 35.01 275 VAL A N 1
ATOM 1528 C CA . VAL A 1 207 ? 0.657 43.093 51.396 1.00 33.46 275 VAL A CA 1
ATOM 1529 C C . VAL A 1 207 ? 0.367 41.789 50.656 1.00 34.87 275 VAL A C 1
ATOM 1530 O O . VAL A 1 207 ? -0.630 41.672 49.942 1.00 34.80 275 VAL A O 1
ATOM 1534 N N . ASP A 1 208 ? 1.250 40.808 50.837 1.00 35.42 276 ASP A N 1
ATOM 1535 C CA . ASP A 1 208 ? 1.090 39.509 50.209 1.00 38.18 276 ASP A CA 1
ATOM 1536 C C . ASP A 1 208 ? -0.235 38.941 50.748 1.00 39.04 276 ASP A C 1
ATOM 1537 O O . ASP A 1 208 ? -1.078 38.480 49.971 1.00 43.82 276 ASP A O 1
ATOM 1542 N N . LEU A 1 209 ? -0.438 38.984 52.061 1.00 39.21 277 LEU A N 1
ATOM 1543 C CA . LEU A 1 209 ? -1.668 38.472 52.644 1.00 39.66 277 LEU A CA 1
ATOM 1544 C C . LEU A 1 209 ? -2.903 39.313 52.275 1.00 43.37 277 LEU A C 1
ATOM 1545 O O . LEU A 1 209 ? -4.012 38.790 52.269 1.00 46.82 277 LEU A O 1
ATOM 1550 N N . VAL A 1 210 ? -2.719 40.610 52.017 1.00 44.04 278 VAL A N 1
ATOM 1551 C CA . VAL A 1 210 ? -3.833 41.469 51.626 1.00 44.22 278 VAL A CA 1
ATOM 1552 C C . VAL A 1 210 ? -4.262 40.948 50.247 1.00 46.16 278 VAL A C 1
ATOM 1553 O O . VAL A 1 210 ? -5.445 40.769 49.955 1.00 44.53 278 VAL A O 1
ATOM 1557 N N . GLU A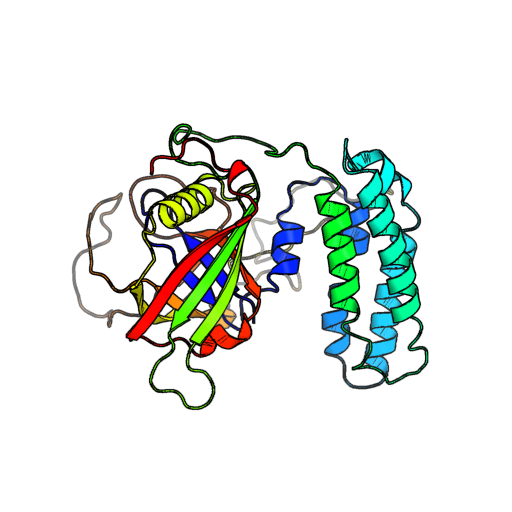 1 211 ? -3.284 40.652 49.413 1.00 48.09 279 GLU A N 1
ATOM 1558 C CA . GLU A 1 211 ? -3.592 40.158 48.114 1.00 48.44 279 GLU A CA 1
ATOM 1559 C C . GLU A 1 211 ? -4.445 38.875 48.177 1.00 52.66 279 GLU A C 1
ATOM 1560 O O . GLU A 1 211 ? -5.498 38.832 47.535 1.00 55.79 279 GLU A O 1
ATOM 1566 N N . ARG A 1 212 ? -4.040 37.838 48.925 1.00 55.04 280 ARG A N 1
ATOM 1567 C CA . ARG A 1 212 ? -4.894 36.625 48.978 1.00 52.38 280 ARG A CA 1
ATOM 1568 C C . ARG A 1 212 ? -6.155 36.853 49.845 1.00 51.72 280 ARG A C 1
ATOM 1569 O O . ARG A 1 212 ? -6.737 35.915 50.356 1.00 52.14 280 ARG A O 1
ATOM 1577 N N . HIS A 1 213 ? -6.571 38.107 50.012 1.00 49.98 281 HIS A N 1
ATOM 1578 C CA . HIS A 1 213 ? -7.766 38.410 50.802 1.00 50.02 281 HIS A CA 1
ATOM 1579 C C . HIS A 1 213 ? -7.720 37.801 52.192 1.00 45.96 281 HIS A C 1
ATOM 1580 O O . HIS A 1 213 ? -8.778 37.561 52.784 1.00 44.10 281 HIS A O 1
ATOM 1587 N N . PHE A 1 214 ? -6.528 37.584 52.735 1.00 46.54 282 PHE A N 1
ATOM 1588 C CA . PHE A 1 214 ? -6.421 36.985 54.058 1.00 44.77 282 PHE A CA 1
ATOM 1589 C C . PHE A 1 214 ? -7.089 37.768 55.190 1.00 44.78 282 PHE A C 1
ATOM 1590 O O . PHE A 1 214 ? -7.384 37.174 56.208 1.00 46.67 282 PHE A O 1
ATOM 1598 N N . TYR A 1 215 ? -7.343 39.070 55.036 1.00 44.47 283 TYR A N 1
ATOM 1599 C CA . TYR A 1 215 ? -7.971 39.817 56.137 1.00 45.19 283 TYR A CA 1
ATOM 1600 C C . TYR A 1 215 ? -9.471 40.143 56.006 1.00 47.26 283 TYR A C 1
ATOM 1601 O O . TYR A 1 215 ? -10.060 40.727 56.919 1.00 49.08 283 TYR A O 1
ATOM 1610 N N . ASP A 1 216 ? -10.105 39.766 54.900 1.00 48.07 284 ASP A N 1
ATOM 1611 C CA . ASP A 1 216 ? -11.533 40.079 54.701 1.00 48.95 284 ASP A CA 1
ATOM 1612 C C . ASP A 1 216 ? -12.566 39.275 55.497 1.00 51.68 284 ASP A C 1
ATOM 1613 O O . ASP A 1 216 ? -12.578 38.044 55.449 1.00 51.75 284 ASP A O 1
ATOM 1618 N N . GLY A 1 217 ? -13.429 39.982 56.233 1.00 54.85 285 GLY A N 1
ATOM 1619 C CA . GLY A 1 217 ? -14.459 39.330 57.035 1.00 54.50 285 GLY A CA 1
ATOM 1620 C C . GLY A 1 217 ? -13.972 38.840 58.388 1.00 54.67 285 GLY A C 1
ATOM 1621 O O . GLY A 1 217 ? -14.659 38.093 59.074 1.00 54.99 285 GLY A O 1
ATOM 1622 N N . MET A 1 218 ? -12.768 39.250 58.753 1.00 53.36 286 MET A N 1
ATOM 1623 C CA . MET A 1 218 ? -12.164 38.872 60.016 1.00 54.24 286 MET A CA 1
ATOM 1624 C C . MET A 1 218 ? -12.693 39.773 61.144 1.00 54.24 286 MET A C 1
ATOM 1625 O O . MET A 1 218 ? -13.002 40.953 60.920 1.00 56.33 286 MET A O 1
ATOM 1630 N N . GLU A 1 219 ? -12.813 39.221 62.351 1.00 54.27 287 GLU A N 1
ATOM 1631 C CA . GLU A 1 219 ? -13.293 40.004 63.500 1.00 52.24 287 GLU A CA 1
ATOM 1632 C C . GLU A 1 219 ? -12.059 40.368 64.336 1.00 49.11 287 GLU A C 1
ATOM 1633 O O . GLU A 1 219 ? -11.024 39.751 64.156 1.00 48.26 287 GLU A O 1
ATOM 1639 N N . ILE A 1 220 ? -12.139 41.378 65.197 1.00 47.67 288 ILE A N 1
ATOM 1640 C CA . ILE A 1 220 ? -10.974 41.768 65.989 1.00 49.56 288 ILE A CA 1
ATOM 1641 C C . ILE A 1 220 ? -11.162 41.629 67.513 1.00 50.58 288 ILE A C 1
ATOM 1642 O O . ILE A 1 220 ? -12.268 41.389 68.019 1.00 48.36 288 ILE A O 1
ATOM 1647 N N . GLN A 1 221 ? -10.052 41.749 68.233 1.00 50.86 289 GLN A N 1
ATOM 1648 C CA . GLN A 1 221 ? -10.028 41.745 69.691 1.00 54.60 289 GLN A CA 1
ATOM 1649 C C . GLN A 1 221 ? -9.350 43.059 69.928 1.00 53.57 289 GLN A C 1
ATOM 1650 O O . GLN A 1 221 ? -8.487 43.451 69.145 1.00 56.77 289 GLN A O 1
ATOM 1656 N N . ARG A 1 222 ? -9.691 43.729 71.013 1.00 54.97 290 ARG A N 1
ATOM 1657 C CA . ARG A 1 222 ? -9.089 45.015 71.301 1.00 54.51 290 ARG A CA 1
ATOM 1658 C C . ARG A 1 222 ? -8.754 45.006 72.774 1.00 54.87 290 ARG A C 1
ATOM 1659 O O . ARG A 1 222 ? -9.375 44.272 73.553 1.00 56.60 290 ARG A O 1
ATOM 1667 N N . SER A 1 223 ? -7.752 45.787 73.150 1.00 55.57 291 SER A N 1
ATOM 1668 C CA . SER A 1 223 ? -7.334 45.818 74.538 1.00 56.14 291 SER A CA 1
ATOM 1669 C C . SER A 1 223 ? -6.163 46.750 74.708 1.00 56.89 291 SER A C 1
ATOM 1670 O O . SER A 1 223 ? -5.687 47.364 73.750 1.00 57.93 291 SER A O 1
ATOM 1673 N N . ASP A 1 224 ? -5.686 46.830 75.940 1.00 55.44 292 ASP A N 1
ATOM 1674 C CA . ASP A 1 224 ? -4.585 47.707 76.217 1.00 53.54 292 ASP A CA 1
ATOM 1675 C C . ASP A 1 224 ? -3.277 47.010 76.463 1.00 50.14 292 ASP A C 1
ATOM 1676 O O . ASP A 1 224 ? -3.212 45.916 77.023 1.00 51.95 292 ASP A O 1
ATOM 1681 N N . GLY A 1 225 ? -2.232 47.642 75.946 1.00 46.05 293 GLY A N 1
ATOM 1682 C CA . GLY A 1 225 ? -0.885 47.126 76.098 1.00 42.93 293 GLY A CA 1
ATOM 1683 C C . GLY A 1 225 ? 0.064 48.271 76.365 1.00 43.03 293 GLY A C 1
ATOM 1684 O O . GLY A 1 225 ? -0.370 49.425 76.531 1.00 44.67 293 GLY A O 1
ATOM 1685 N N . PHE A 1 226 ? 1.358 47.968 76.431 1.00 44.17 294 PHE A N 1
ATOM 1686 C CA . PHE A 1 226 ? 2.342 49.017 76.690 1.00 44.01 294 PHE A CA 1
ATOM 1687 C C . PHE A 1 226 ? 3.441 49.020 75.668 1.00 47.77 294 PHE A C 1
ATOM 1688 O O . PHE A 1 226 ? 3.875 47.991 75.162 1.00 49.55 294 PHE A O 1
ATOM 1696 N N . VAL A 1 227 ? 3.874 50.219 75.356 1.00 49.93 295 VAL A N 1
ATOM 1697 C CA . VAL A 1 227 ? 4.844 50.422 74.325 1.00 54.61 295 VAL A CA 1
ATOM 1698 C C . VAL A 1 227 ? 6.176 50.958 74.864 1.00 55.41 295 VAL A C 1
ATOM 1699 O O . VAL A 1 227 ? 6.226 52.075 75.419 1.00 52.12 295 VAL A O 1
ATOM 1703 N N . VAL A 1 228 ? 7.232 50.138 74.775 1.00 63.56 296 VAL A N 1
ATOM 1704 C CA . VAL A 1 228 ? 8.519 50.613 75.244 1.00 67.42 296 VAL A CA 1
ATOM 1705 C C . VAL A 1 228 ? 9.043 51.436 74.073 1.00 77.07 296 VAL A C 1
ATOM 1706 O O . VAL A 1 228 ? 9.708 50.936 73.155 1.00 79.01 296 VAL A O 1
ATOM 1710 N N . GLN A 1 229 ? 8.607 52.689 74.090 1.00 83.93 297 GLN A N 1
ATOM 1711 C CA . GLN A 1 229 ? 9.030 53.687 73.169 1.00 90.01 297 GLN A CA 1
ATOM 1712 C C . GLN A 1 229 ? 10.306 53.795 73.965 1.00 94.93 297 GLN A C 1
ATOM 1713 O O . GLN A 1 229 ? 10.429 54.543 74.940 1.00 95.58 297 GLN A O 1
ATOM 1719 N N . THR A 1 230 ? 11.189 52.909 73.526 1.00 100.41 298 THR A N 1
ATOM 1720 C CA . THR A 1 230 ? 12.526 52.572 74.012 1.00 104.90 298 THR A CA 1
ATOM 1721 C C . THR A 1 230 ? 13.717 53.532 74.339 1.00 106.86 298 THR A C 1
ATOM 1722 O O . THR A 1 230 ? 14.396 53.338 75.348 1.00 107.46 298 THR A O 1
ATOM 1726 N N . GLY A 1 231 ? 13.950 54.573 73.547 1.00 109.56 299 GLY A N 1
ATOM 1727 C CA . GLY A 1 231 ? 15.051 55.504 73.797 1.00 112.05 299 GLY A CA 1
ATOM 1728 C C . GLY A 1 231 ? 15.256 56.153 72.429 1.00 114.05 299 GLY A C 1
ATOM 1729 O O . GLY A 1 231 ? 15.197 55.398 71.460 1.00 113.01 299 GLY A O 1
ATOM 1730 N N . ASP A 1 232 ? 15.539 57.463 72.295 1.00 116.53 300 ASP A N 1
ATOM 1731 C CA . ASP A 1 232 ? 15.648 58.053 70.939 1.00 119.14 300 ASP A CA 1
ATOM 1732 C C . ASP A 1 232 ? 16.741 59.054 70.484 1.00 121.26 300 ASP A C 1
ATOM 1733 O O . ASP A 1 232 ? 17.668 58.660 69.780 1.00 120.69 300 ASP A O 1
ATOM 1738 N N . PRO A 1 233 ? 16.635 60.358 70.848 1.00 123.45 301 PRO A N 1
ATOM 1739 C CA . PRO A 1 233 ? 17.633 61.377 70.435 1.00 124.68 301 PRO A CA 1
ATOM 1740 C C . PRO A 1 233 ? 19.164 61.249 70.692 1.00 127.99 301 PRO A C 1
ATOM 1741 O O . PRO A 1 233 ? 19.587 60.529 71.599 1.00 128.20 301 PRO A O 1
ATOM 1745 N N . GLU A 1 234 ? 19.964 61.997 69.904 1.00 131.16 302 GLU A N 1
ATOM 1746 C CA . GLU A 1 234 ? 21.451 61.990 69.954 1.00 134.89 302 GLU A CA 1
ATOM 1747 C C . GLU A 1 234 ? 22.250 63.208 70.487 1.00 136.27 302 GLU A C 1
ATOM 1748 O O . GLU A 1 234 ? 21.825 63.868 71.442 1.00 136.38 302 GLU A O 1
ATOM 1754 N N . GLY A 1 235 ? 23.390 63.495 69.833 1.00 138.36 303 GLY A N 1
ATOM 1755 C CA . GLY A 1 235 ? 24.280 64.570 70.247 1.00 140.35 303 GLY A CA 1
ATOM 1756 C C . GLY A 1 235 ? 24.796 65.666 69.304 1.00 142.61 303 GLY A C 1
ATOM 1757 O O . GLY A 1 235 ? 24.378 66.813 69.441 1.00 142.32 303 GLY A O 1
ATOM 1758 N N . PRO A 1 236 ? 25.719 65.367 68.358 1.00 144.28 304 PRO A N 1
ATOM 1759 C CA . PRO A 1 236 ? 26.302 66.336 67.410 1.00 145.22 304 PRO A CA 1
ATOM 1760 C C . PRO A 1 236 ? 25.507 67.535 66.858 1.00 148.01 304 PRO A C 1
ATOM 1761 O O . PRO A 1 236 ? 24.344 67.410 66.472 1.00 148.34 304 PRO A O 1
ATOM 1765 N N . ALA A 1 237 ? 26.168 68.694 66.800 1.00 150.18 305 ALA A N 1
ATOM 1766 C CA . ALA A 1 237 ? 25.607 69.943 66.254 1.00 152.69 305 ALA A CA 1
ATOM 1767 C C . ALA A 1 237 ? 26.561 70.318 65.104 1.00 153.49 305 ALA A C 1
ATOM 1768 O O . ALA A 1 237 ? 27.771 70.163 65.251 1.00 153.93 305 ALA A O 1
ATOM 1770 N N . GLU A 1 238 ? 26.041 70.803 63.973 1.00 154.80 306 GLU A N 1
ATOM 1771 C CA . GLU A 1 238 ? 26.882 71.115 62.794 1.00 155.88 306 GLU A CA 1
ATOM 1772 C C . GLU A 1 238 ? 27.670 72.432 62.672 1.00 157.03 306 GLU A C 1
ATOM 1773 O O . GLU A 1 238 ? 27.410 73.407 63.375 1.00 156.95 306 GLU A O 1
ATOM 1779 N N . GLY A 1 239 ? 28.651 72.424 61.764 1.00 158.25 307 GLY A N 1
ATOM 1780 C CA . GLY A 1 239 ? 29.490 73.590 61.510 1.00 159.74 307 GLY A CA 1
ATOM 1781 C C . GLY A 1 239 ? 30.877 73.614 62.157 1.00 160.94 307 GLY A C 1
ATOM 1782 O O . GLY A 1 239 ? 31.085 74.312 63.148 1.00 160.95 307 GLY A O 1
ATOM 1783 N N . PHE A 1 240 ? 31.833 72.892 61.568 1.00 161.85 308 PHE A N 1
ATOM 1784 C CA . PHE A 1 240 ? 33.230 72.763 62.057 1.00 162.84 308 PHE A CA 1
ATOM 1785 C C . PHE A 1 240 ? 34.032 74.080 62.347 1.00 163.58 308 PHE A C 1
ATOM 1786 O O . PHE A 1 240 ? 34.148 74.915 61.455 1.00 163.67 308 PHE A O 1
ATOM 1794 N N . ILE A 1 241 ? 34.609 74.247 63.556 1.00 164.67 309 ILE A N 1
ATOM 1795 C CA . ILE A 1 241 ? 35.418 75.456 63.890 1.00 165.44 309 ILE A CA 1
ATOM 1796 C C . ILE A 1 241 ? 36.908 75.222 64.381 1.00 166.38 309 ILE A C 1
ATOM 1797 O O . ILE A 1 241 ? 37.821 75.387 63.566 1.00 166.60 309 ILE A O 1
ATOM 1802 N N . ASP A 1 242 ? 37.179 74.872 65.654 1.00 167.14 310 ASP A N 1
ATOM 1803 C CA . ASP A 1 242 ? 38.575 74.618 66.182 1.00 167.47 310 ASP A CA 1
ATOM 1804 C C . ASP A 1 242 ? 38.711 73.331 67.096 1.00 167.80 310 ASP A C 1
ATOM 1805 O O . ASP A 1 242 ? 37.852 72.455 67.013 1.00 168.11 310 ASP A O 1
ATOM 1810 N N . PRO A 1 243 ? 39.771 73.191 67.958 1.00 167.71 311 PRO A N 1
ATOM 1811 C CA . PRO A 1 243 ? 39.895 71.972 68.798 1.00 167.34 311 PRO A CA 1
ATOM 1812 C C . PRO A 1 243 ? 39.536 71.927 70.311 1.00 167.17 311 PRO A C 1
ATOM 1813 O O . PRO A 1 243 ? 40.052 72.715 71.102 1.00 167.03 311 PRO A O 1
ATOM 1817 N N . SER A 1 244 ? 38.710 70.948 70.706 1.00 166.61 312 SER A N 1
ATOM 1818 C CA . SER A 1 244 ? 38.280 70.788 72.109 1.00 166.12 312 SER A CA 1
ATOM 1819 C C . SER A 1 244 ? 38.216 69.370 72.725 1.00 165.49 312 SER A C 1
ATOM 1820 O O . SER A 1 244 ? 38.057 69.240 73.942 1.00 165.31 312 SER A O 1
ATOM 1823 N N . THR A 1 245 ? 38.330 68.313 71.920 1.00 165.05 313 THR A N 1
ATOM 1824 C CA . THR A 1 245 ? 38.259 66.952 72.473 1.00 164.26 313 THR A CA 1
ATOM 1825 C C . THR A 1 245 ? 39.291 65.925 71.955 1.00 164.10 313 THR A C 1
ATOM 1826 O O . THR A 1 245 ? 40.033 66.201 71.014 1.00 164.22 313 THR A O 1
ATOM 1830 N N . GLU A 1 246 ? 39.324 64.763 72.618 1.00 163.24 314 GLU A N 1
ATOM 1831 C CA . GLU A 1 246 ? 40.182 63.584 72.357 1.00 162.38 314 GLU A CA 1
ATOM 1832 C C . GLU A 1 246 ? 40.595 63.018 73.756 1.00 162.08 314 GLU A C 1
ATOM 1833 O O . GLU A 1 246 ? 41.351 63.666 74.491 1.00 161.85 314 GLU A O 1
ATOM 1839 N N . LYS A 1 247 ? 40.052 61.842 74.128 1.00 161.86 315 LYS A N 1
ATOM 1840 C CA . LYS A 1 247 ? 40.300 61.121 75.412 1.00 161.45 315 LYS A CA 1
ATOM 1841 C C . LYS A 1 247 ? 38.972 60.555 76.020 1.00 161.60 315 LYS A C 1
ATOM 1842 O O . LYS A 1 247 ? 37.984 61.286 76.099 1.00 161.88 315 LYS A O 1
ATOM 1848 N N . THR A 1 248 ? 38.914 59.281 76.449 1.00 161.27 316 THR A N 1
ATOM 1849 C CA . THR A 1 248 ? 37.650 58.778 77.055 1.00 160.98 316 THR A CA 1
ATOM 1850 C C . THR A 1 248 ? 37.555 59.235 78.521 1.00 160.88 316 THR A C 1
ATOM 1851 O O . THR A 1 248 ? 36.454 59.424 79.049 1.00 160.54 316 THR A O 1
ATOM 1855 N N . ARG A 1 249 ? 38.706 59.423 79.167 1.00 160.97 317 ARG A N 1
ATOM 1856 C CA . ARG A 1 249 ? 38.777 59.902 80.547 1.00 161.08 317 ARG A CA 1
ATOM 1857 C C . ARG A 1 249 ? 38.149 59.014 81.611 1.00 161.51 317 ARG A C 1
ATOM 1858 O O . ARG A 1 249 ? 38.225 57.776 81.528 1.00 161.72 317 ARG A O 1
ATOM 1866 N N . THR A 1 250 ? 37.580 59.621 82.651 1.00 161.85 318 THR A N 1
ATOM 1867 C CA . THR A 1 250 ? 36.946 58.783 83.663 1.00 161.72 318 THR A CA 1
ATOM 1868 C C . THR A 1 250 ? 35.451 58.786 83.461 1.00 161.80 318 THR A C 1
ATOM 1869 O O . THR A 1 250 ? 34.794 59.816 83.582 1.00 161.86 318 THR A O 1
ATOM 1873 N N . VAL A 1 251 ? 34.931 57.655 83.037 1.00 161.51 319 VAL A N 1
ATOM 1874 C CA . VAL A 1 251 ? 33.502 57.489 82.924 1.00 160.95 319 VAL A CA 1
ATOM 1875 C C . VAL A 1 251 ? 33.455 56.230 83.833 1.00 160.93 319 VAL A C 1
ATOM 1876 O O . VAL A 1 251 ? 32.371 55.743 84.197 1.00 160.64 319 VAL A O 1
ATOM 1880 N N . PRO A 1 252 ? 34.645 55.626 84.129 1.00 160.76 320 PRO A N 1
ATOM 1881 C CA . PRO A 1 252 ? 34.652 54.461 85.027 1.00 160.37 320 PRO A CA 1
ATOM 1882 C C . PRO A 1 252 ? 34.235 54.952 86.436 1.00 160.17 320 PRO A C 1
ATOM 1883 O O . PRO A 1 252 ? 33.064 55.181 86.671 1.00 160.05 320 PRO A O 1
ATOM 1887 N N . LEU A 1 253 ? 35.182 55.197 87.346 1.00 159.63 321 LEU A N 1
ATOM 1888 C CA . LEU A 1 253 ? 34.868 55.688 88.717 1.00 159.01 321 LEU A CA 1
ATOM 1889 C C . LEU A 1 253 ? 34.061 56.993 88.734 1.00 157.56 321 LEU A C 1
ATOM 1890 O O . LEU A 1 253 ? 34.618 58.027 88.386 1.00 157.38 321 LEU A O 1
ATOM 1895 N N . GLU A 1 254 ? 32.789 56.980 89.163 1.00 155.62 322 GLU A N 1
ATOM 1896 C CA . GLU A 1 254 ? 31.996 58.232 89.117 1.00 153.80 322 GLU A CA 1
ATOM 1897 C C . GLU A 1 254 ? 30.634 58.422 89.844 1.00 152.43 322 GLU A C 1
ATOM 1898 O O . GLU A 1 254 ? 30.563 58.873 91.008 1.00 152.43 322 GLU A O 1
ATOM 1904 N N . ILE A 1 255 ? 29.587 58.046 89.103 1.00 150.60 323 ILE A N 1
ATOM 1905 C CA . ILE A 1 255 ? 28.142 58.135 89.374 1.00 148.96 323 ILE A CA 1
ATOM 1906 C C . ILE A 1 255 ? 27.774 59.371 88.482 1.00 147.67 323 ILE A C 1
ATOM 1907 O O . ILE A 1 255 ? 26.737 60.030 88.634 1.00 147.15 323 ILE A O 1
ATOM 1912 N N . MET A 1 256 ? 28.707 59.621 87.552 1.00 146.36 324 MET A N 1
ATOM 1913 C CA . MET A 1 256 ? 28.756 60.619 86.471 1.00 144.78 324 MET A CA 1
ATOM 1914 C C . MET A 1 256 ? 28.161 62.061 86.522 1.00 144.68 324 MET A C 1
ATOM 1915 O O . MET A 1 256 ? 27.287 62.349 87.339 1.00 144.75 324 MET A O 1
ATOM 1920 N N . VAL A 1 257 ? 28.668 62.949 85.642 1.00 144.08 325 VAL A N 1
ATOM 1921 C CA . VAL A 1 257 ? 28.327 64.405 85.544 1.00 143.35 325 VAL A CA 1
ATOM 1922 C C . VAL A 1 257 ? 27.126 65.094 86.264 1.00 142.84 325 VAL A C 1
ATOM 1923 O O . VAL A 1 257 ? 26.375 64.461 87.000 1.00 142.48 325 VAL A O 1
ATOM 1927 N N . THR A 1 258 ? 26.953 66.402 86.026 1.00 142.47 326 THR A N 1
ATOM 1928 C CA . THR A 1 258 ? 25.910 67.211 86.700 1.00 142.07 326 THR A CA 1
ATOM 1929 C C . THR A 1 258 ? 24.425 66.840 86.533 1.00 141.76 326 THR A C 1
ATOM 1930 O O . THR A 1 258 ? 23.844 66.255 87.448 1.00 141.65 326 THR A O 1
ATOM 1934 N N . GLY A 1 259 ? 23.798 67.185 85.414 1.00 141.23 327 GLY A N 1
ATOM 1935 C CA . GLY A 1 259 ? 22.410 66.810 85.242 1.00 140.24 327 GLY A CA 1
ATOM 1936 C C . GLY A 1 259 ? 22.346 65.660 84.255 1.00 138.71 327 GLY A C 1
ATOM 1937 O O . GLY A 1 259 ? 21.426 65.622 83.438 1.00 138.58 327 GLY A O 1
ATOM 1938 N N . GLU A 1 260 ? 23.275 64.695 84.358 1.00 137.62 328 GLU A N 1
ATOM 1939 C CA . GLU A 1 260 ? 23.314 63.567 83.404 1.00 135.92 328 GLU A CA 1
ATOM 1940 C C . GLU A 1 260 ? 23.775 62.121 83.845 1.00 135.78 328 GLU A C 1
ATOM 1941 O O . GLU A 1 260 ? 24.895 61.729 83.530 1.00 135.80 328 GLU A O 1
ATOM 1947 N N . LYS A 1 261 ? 22.931 61.391 84.615 1.00 134.41 329 LYS A N 1
ATOM 1948 C CA . LYS A 1 261 ? 23.101 59.959 85.110 1.00 132.98 329 LYS A CA 1
ATOM 1949 C C . LYS A 1 261 ? 22.592 59.425 86.549 1.00 132.29 329 LYS A C 1
ATOM 1950 O O . LYS A 1 261 ? 21.396 59.156 86.666 1.00 132.38 329 LYS A O 1
ATOM 1956 N N . THR A 1 262 ? 23.425 59.231 87.592 1.00 130.47 330 THR A N 1
ATOM 1957 C CA . THR A 1 262 ? 23.006 58.735 88.968 1.00 128.99 330 THR A CA 1
ATOM 1958 C C . THR A 1 262 ? 21.859 57.623 89.045 1.00 127.57 330 THR A C 1
ATOM 1959 O O . THR A 1 262 ? 20.775 57.838 88.492 1.00 128.09 330 THR A O 1
ATOM 1963 N N . PRO A 1 263 ? 22.046 56.502 89.839 1.00 125.31 331 PRO A N 1
ATOM 1964 C CA . PRO A 1 263 ? 21.078 55.373 89.944 1.00 122.51 331 PRO A CA 1
ATOM 1965 C C . PRO A 1 263 ? 19.568 55.440 89.671 1.00 120.17 331 PRO A C 1
ATOM 1966 O O . PRO A 1 263 ? 18.860 56.151 90.355 1.00 120.09 331 PRO A O 1
ATOM 1970 N N . PHE A 1 264 ? 19.116 54.659 88.672 1.00 116.55 332 PHE A N 1
ATOM 1971 C CA . PHE A 1 264 ? 17.730 54.494 88.168 1.00 114.00 332 PHE A CA 1
ATOM 1972 C C . PHE A 1 264 ? 16.754 55.509 88.801 1.00 108.20 332 PHE A C 1
ATOM 1973 O O . PHE A 1 264 ? 17.172 56.465 89.446 1.00 107.20 332 PHE A O 1
ATOM 1981 N N . TYR A 1 265 ? 15.453 55.357 88.588 1.00 102.56 333 TYR A N 1
ATOM 1982 C CA . TYR A 1 265 ? 14.458 56.287 89.166 1.00 97.61 333 TYR A CA 1
ATOM 1983 C C . TYR A 1 265 ? 13.092 56.016 88.554 1.00 92.27 333 TYR A C 1
ATOM 1984 O O . TYR A 1 265 ? 12.855 56.314 87.385 1.00 91.99 333 TYR A O 1
ATOM 1993 N N . GLY A 1 266 ? 12.190 55.447 89.350 1.00 83.83 334 GLY A N 1
ATOM 1994 C CA . GLY A 1 266 ? 10.839 55.155 88.879 1.00 73.06 334 GLY A CA 1
ATOM 1995 C C . GLY A 1 266 ? 9.768 55.710 89.812 1.00 70.31 334 GLY A C 1
ATOM 1996 O O . GLY A 1 266 ? 10.091 56.377 90.787 1.00 72.25 334 GLY A O 1
ATOM 1997 N N . SER A 1 267 ? 8.497 55.479 89.472 1.00 62.92 335 SER A N 1
ATOM 1998 C CA . SER A 1 267 ? 7.329 55.934 90.251 1.00 60.30 335 SER A CA 1
ATOM 1999 C C . SER A 1 267 ? 5.982 55.717 89.582 1.00 57.62 335 SER A C 1
ATOM 2000 O O . SER A 1 267 ? 4.973 55.643 90.267 1.00 54.43 335 SER A O 1
ATOM 2003 N N . THR A 1 268 ? 5.958 55.705 88.253 1.00 55.23 336 THR A N 1
ATOM 2004 C CA . THR A 1 268 ? 4.741 55.397 87.492 1.00 53.30 336 THR A CA 1
ATOM 2005 C C . THR A 1 268 ? 5.340 54.632 86.340 1.00 52.67 336 THR A C 1
ATOM 2006 O O . THR A 1 268 ? 6.543 54.729 86.101 1.00 53.72 336 THR A O 1
ATOM 2010 N N . LEU A 1 269 ? 4.528 53.873 85.619 1.00 50.34 337 LEU A N 1
ATOM 2011 C CA . LEU A 1 269 ? 5.065 53.112 84.495 1.00 48.91 337 LEU A CA 1
ATOM 2012 C C . LEU A 1 269 ? 5.723 54.026 83.464 1.00 50.33 337 LEU A C 1
ATOM 2013 O O . LEU A 1 269 ? 6.782 53.699 82.929 1.00 47.89 337 LEU A O 1
ATOM 2018 N N . GLU A 1 270 ? 5.103 55.174 83.190 1.00 51.90 338 GLU A N 1
ATOM 2019 C CA . GLU A 1 270 ? 5.668 56.097 82.205 1.00 52.09 338 GLU A CA 1
ATOM 2020 C C . GLU A 1 270 ? 7.080 56.518 82.584 1.00 54.86 338 GLU A C 1
ATOM 2021 O O . GLU A 1 270 ? 7.943 56.687 81.715 1.00 56.88 338 GLU A O 1
ATOM 2027 N N . GLU A 1 271 ? 7.328 56.695 83.874 1.00 56.29 339 GLU A N 1
ATOM 2028 C CA . GLU A 1 271 ? 8.656 57.094 84.315 1.00 58.64 339 GLU A CA 1
ATOM 2029 C C . GLU A 1 271 ? 9.685 56.010 84.015 1.00 57.41 339 GLU A C 1
ATOM 2030 O O . GLU A 1 271 ? 10.890 56.267 84.045 1.00 58.49 339 GLU A O 1
ATOM 2036 N N . LEU A 1 272 ? 9.215 54.801 83.722 1.00 56.58 340 LEU A N 1
ATOM 2037 C CA . LEU A 1 272 ? 10.130 53.708 83.405 1.00 55.19 340 LEU A CA 1
ATOM 2038 C C . LEU A 1 272 ? 10.156 53.456 81.889 1.00 56.02 340 LEU A C 1
ATOM 2039 O O . LEU A 1 272 ? 10.691 52.459 81.421 1.00 56.99 340 LEU A O 1
ATOM 2044 N N . GLY A 1 273 ? 9.584 54.393 81.140 1.00 54.63 341 GLY A N 1
ATOM 2045 C CA . GLY A 1 273 ? 9.543 54.286 79.695 1.00 53.86 341 GLY A CA 1
ATOM 2046 C C . GLY A 1 273 ? 8.412 53.408 79.173 1.00 54.42 341 GLY A C 1
ATOM 2047 O O . GLY A 1 273 ? 8.502 52.933 78.051 1.00 56.84 341 GLY A O 1
ATOM 2048 N N . LEU A 1 274 ? 7.337 53.250 79.952 1.00 51.33 342 LEU A N 1
ATOM 2049 C CA . LEU A 1 274 ? 6.212 52.411 79.570 1.00 46.98 342 LEU A CA 1
ATOM 2050 C C . LEU A 1 274 ? 4.900 53.152 79.356 1.00 48.41 342 LEU A C 1
ATOM 2051 O O . LEU A 1 274 ? 4.202 53.461 80.324 1.00 51.42 342 LEU A O 1
ATOM 2056 N N . TYR A 1 275 ? 4.558 53.403 78.088 1.00 48.71 343 TYR A N 1
ATOM 2057 C CA . TYR A 1 275 ? 3.342 54.121 77.723 1.00 47.36 343 TYR A CA 1
ATOM 2058 C C . TYR A 1 275 ? 2.170 53.236 77.280 1.00 47.27 343 TYR A C 1
ATOM 2059 O O . TYR A 1 275 ? 2.348 52.274 76.541 1.00 46.59 343 TYR A O 1
ATOM 2068 N N . LYS A 1 276 ? 0.967 53.581 77.746 1.00 48.50 344 LYS A N 1
ATOM 2069 C CA . LYS A 1 276 ? -0.252 52.825 77.431 1.00 47.55 344 LYS A CA 1
ATOM 2070 C C . LYS A 1 276 ? -0.796 53.140 76.052 1.00 47.02 344 LYS A C 1
ATOM 2071 O O . LYS A 1 276 ? -0.891 54.302 75.650 1.00 46.63 344 LYS A O 1
ATOM 2077 N N . ALA A 1 277 ? -1.166 52.084 75.329 1.00 44.00 345 ALA A N 1
ATOM 2078 C CA . ALA A 1 277 ? -1.696 52.225 73.965 1.00 40.93 345 ALA A CA 1
ATOM 2079 C C . ALA A 1 277 ? -2.738 51.165 73.636 1.00 40.53 345 ALA A C 1
ATOM 2080 O O . ALA A 1 277 ? -2.750 50.089 74.238 1.00 45.38 345 ALA A O 1
ATOM 2082 N N . GLN A 1 278 ? -3.623 51.477 72.693 1.00 41.74 346 GLN A N 1
ATOM 2083 C CA . GLN A 1 278 ? -4.655 50.527 72.278 1.00 40.22 346 GLN A CA 1
ATOM 2084 C C . GLN A 1 278 ? -3.964 49.469 71.410 1.00 39.39 346 GLN A C 1
ATOM 2085 O O . GLN A 1 278 ? -3.089 49.812 70.597 1.00 38.81 346 GLN A O 1
ATOM 2091 N N . VAL A 1 279 ? -4.376 48.211 71.577 1.00 42.85 347 VAL A N 1
ATOM 2092 C CA . VAL A 1 279 ? -3.786 47.086 70.868 1.00 43.38 347 VAL A CA 1
ATOM 2093 C C . VAL A 1 279 ? -4.887 46.252 70.217 1.00 44.16 347 VAL A C 1
ATOM 2094 O O . VAL A 1 279 ? -5.667 45.619 70.896 1.00 45.24 347 VAL A O 1
ATOM 2098 N N . VAL A 1 280 ? -4.929 46.249 68.885 1.00 43.77 348 VAL A N 1
ATOM 2099 C CA . VAL A 1 280 ? -5.929 45.490 68.134 1.00 44.81 348 VAL A CA 1
ATOM 2100 C C . VAL A 1 280 ? -5.305 44.368 67.320 1.00 45.35 348 VAL A C 1
ATOM 2101 O O . VAL A 1 280 ? -4.379 44.596 66.547 1.00 43.84 348 VAL A O 1
ATOM 2105 N N . ILE A 1 281 ? -5.825 43.155 67.500 1.00 47.21 349 ILE A N 1
ATOM 2106 C CA . ILE A 1 281 ? -5.353 42.003 66.744 1.00 48.83 349 ILE A CA 1
ATOM 2107 C C . ILE A 1 281 ? -6.550 41.226 66.205 1.00 51.43 349 ILE A C 1
ATOM 2108 O O . ILE A 1 281 ? -7.702 41.585 66.487 1.00 50.96 349 ILE A O 1
ATOM 2113 N N . PRO A 1 282 ? -6.290 40.147 65.442 1.00 52.76 350 PRO A N 1
ATOM 2114 C CA . PRO A 1 282 ? -7.253 39.240 64.806 1.00 56.64 350 PRO A CA 1
ATOM 2115 C C . PRO A 1 282 ? -8.364 38.563 65.611 1.00 60.55 350 PRO A C 1
ATOM 2116 O O . PRO A 1 282 ? -9.526 38.786 65.318 1.00 61.81 350 PRO A O 1
ATOM 2120 N N . PHE A 1 283 ? -8.010 37.746 66.601 1.00 65.72 351 PHE A N 1
ATOM 2121 C CA . PHE A 1 283 ? -8.979 36.992 67.401 1.00 75.39 351 PHE A CA 1
ATOM 2122 C C . PHE A 1 283 ? -8.507 35.547 67.120 1.00 77.82 351 PHE A C 1
ATOM 2123 O O . PHE A 1 283 ? -8.932 34.943 66.132 1.00 78.34 351 PHE A O 1
ATOM 2131 N N . ASN A 1 284 ? -7.656 34.973 67.985 1.00 82.36 352 ASN A N 1
ATOM 2132 C CA . ASN A 1 284 ? -7.096 33.619 67.706 1.00 84.67 352 ASN A CA 1
ATOM 2133 C C . ASN A 1 284 ? -7.040 32.477 68.734 1.00 90.18 352 ASN A C 1
ATOM 2134 O O . ASN A 1 284 ? -8.078 31.947 69.141 1.00 91.01 352 ASN A O 1
ATOM 2139 N N . ALA A 1 285 ? -5.808 32.085 69.088 1.00 94.69 353 ALA A N 1
ATOM 2140 C CA . ALA A 1 285 ? -5.498 30.997 70.025 1.00 99.23 353 ALA A CA 1
ATOM 2141 C C . ALA A 1 285 ? -4.117 31.202 70.672 1.00 102.66 353 ALA A C 1
ATOM 2142 O O . ALA A 1 285 ? -3.559 32.296 70.589 1.00 101.93 353 ALA A O 1
ATOM 2144 N N . PHE A 1 286 ? -3.566 30.168 71.318 1.00 107.39 354 PHE A N 1
ATOM 2145 C CA . PHE A 1 286 ? -2.212 30.269 71.871 1.00 111.69 354 PHE A CA 1
ATOM 2146 C C . PHE A 1 286 ? -1.340 29.067 71.467 1.00 112.66 354 PHE A C 1
ATOM 2147 O O . PHE A 1 286 ? -1.773 27.924 71.564 1.00 112.76 354 PHE A O 1
ATOM 2155 N N . GLY A 1 287 ? -0.117 29.354 71.001 1.00 114.26 355 GLY A N 1
ATOM 2156 C CA . GLY A 1 287 ? 0.818 28.321 70.552 1.00 115.71 355 GLY A CA 1
ATOM 2157 C C . GLY A 1 287 ? 2.209 28.459 71.163 1.00 117.99 355 GLY A C 1
ATOM 2158 O O . GLY A 1 287 ? 2.826 29.513 71.041 1.00 118.17 355 GLY A O 1
ATOM 2159 N N . THR A 1 288 ? 2.736 27.358 71.715 1.00 119.96 356 THR A N 1
ATOM 2160 C CA . THR A 1 288 ? 4.017 27.358 72.452 1.00 122.37 356 THR A CA 1
ATOM 2161 C C . THR A 1 288 ? 5.265 26.570 71.938 1.00 122.99 356 THR A C 1
ATOM 2162 O O . THR A 1 288 ? 5.129 25.614 71.176 1.00 123.12 356 THR A O 1
ATOM 2166 N N . MET A 1 289 ? 6.467 26.990 72.362 1.00 124.42 357 MET A N 1
ATOM 2167 C CA . MET A 1 289 ? 7.746 26.370 71.981 1.00 125.39 357 MET A CA 1
ATOM 2168 C C . MET A 1 289 ? 8.917 26.658 72.993 1.00 125.97 357 MET A C 1
ATOM 2169 O O . MET A 1 289 ? 9.960 27.197 72.595 1.00 125.33 357 MET A O 1
ATOM 2174 N N . ALA A 1 290 ? 8.745 26.216 74.254 1.00 127.58 358 ALA A N 1
ATOM 2175 C CA . ALA A 1 290 ? 9.643 26.414 75.420 1.00 128.64 358 ALA A CA 1
ATOM 2176 C C . ALA A 1 290 ? 11.091 25.909 75.515 1.00 130.59 358 ALA A C 1
ATOM 2177 O O . ALA A 1 290 ? 11.303 24.722 75.775 1.00 131.26 358 ALA A O 1
ATOM 2179 N N . MET A 1 291 ? 12.071 26.824 75.401 1.00 132.29 359 MET A N 1
ATOM 2180 C CA . MET A 1 291 ? 13.501 26.460 75.420 1.00 133.54 359 MET A CA 1
ATOM 2181 C C . MET A 1 291 ? 14.533 27.561 75.806 1.00 133.68 359 MET A C 1
ATOM 2182 O O . MET A 1 291 ? 14.507 28.104 76.917 1.00 133.52 359 MET A O 1
ATOM 2187 N N . ALA A 1 292 ? 15.446 27.852 74.873 1.00 134.29 360 ALA A N 1
ATOM 2188 C CA . ALA A 1 292 ? 16.534 28.850 74.987 1.00 134.53 360 ALA A CA 1
ATOM 2189 C C . ALA A 1 292 ? 17.679 28.466 75.947 1.00 134.94 360 ALA A C 1
ATOM 2190 O O . ALA A 1 292 ? 17.959 27.283 76.124 1.00 134.84 360 ALA A O 1
ATOM 2192 N N . ARG A 1 293 ? 18.358 29.450 76.542 1.00 135.39 361 ARG A N 1
ATOM 2193 C CA . ARG A 1 293 ? 19.485 29.182 77.462 1.00 135.96 361 ARG A CA 1
ATOM 2194 C C . ARG A 1 293 ? 19.197 29.524 78.947 1.00 136.18 361 ARG A C 1
ATOM 2195 O O . ARG A 1 293 ? 19.381 30.677 79.340 1.00 135.93 361 ARG A O 1
ATOM 2203 N N . GLU A 1 294 ? 18.805 28.542 79.780 1.00 136.49 362 GLU A N 1
ATOM 2204 C CA . GLU A 1 294 ? 18.453 28.839 81.196 1.00 136.01 362 GLU A CA 1
ATOM 2205 C C . GLU A 1 294 ? 19.179 28.138 82.392 1.00 135.99 362 GLU A C 1
ATOM 2206 O O . GLU A 1 294 ? 20.392 27.910 82.372 1.00 135.70 362 GLU A O 1
ATOM 2212 N N . GLU A 1 295 ? 18.382 27.851 83.428 1.00 136.02 363 GLU A N 1
ATOM 2213 C CA . GLU A 1 295 ? 18.709 27.205 84.726 1.00 136.09 363 GLU A CA 1
ATOM 2214 C C . GLU A 1 295 ? 18.353 28.170 85.861 1.00 136.64 363 GLU A C 1
ATOM 2215 O O . GLU A 1 295 ? 18.825 28.020 86.997 1.00 136.82 363 GLU A O 1
ATOM 2221 N N . PHE A 1 296 ? 17.530 29.169 85.539 1.00 136.95 364 PHE A N 1
ATOM 2222 C CA . PHE A 1 296 ? 17.059 30.131 86.533 1.00 137.03 364 PHE A CA 1
ATOM 2223 C C . PHE A 1 296 ? 15.527 30.025 86.559 1.00 137.00 364 PHE A C 1
ATOM 2224 O O . PHE A 1 296 ? 14.804 30.944 86.178 1.00 136.52 364 PHE A O 1
ATOM 2232 N N . GLU A 1 297 ? 15.087 28.879 87.092 1.00 136.63 365 GLU A N 1
ATOM 2233 C CA . GLU A 1 297 ? 13.692 28.425 87.193 1.00 136.15 365 GLU A CA 1
ATOM 2234 C C . GLU A 1 297 ? 13.256 27.897 88.582 1.00 136.41 365 GLU A C 1
ATOM 2235 O O . GLU A 1 297 ? 13.681 28.414 89.613 1.00 136.30 365 GLU A O 1
ATOM 2241 N N . ASN A 1 298 ? 12.404 26.865 88.582 1.00 136.82 366 ASN A N 1
ATOM 2242 C CA . ASN A 1 298 ? 11.877 26.189 89.793 1.00 136.49 366 ASN A CA 1
ATOM 2243 C C . ASN A 1 298 ? 11.083 27.047 90.821 1.00 136.52 366 ASN A C 1
ATOM 2244 O O . ASN A 1 298 ? 11.199 28.267 90.837 1.00 136.84 366 ASN A O 1
ATOM 2249 N N . ASP A 1 299 ? 10.247 26.392 91.641 1.00 136.01 367 ASP A N 1
ATOM 2250 C CA . ASP A 1 299 ? 9.471 26.990 92.773 1.00 135.33 367 ASP A CA 1
ATOM 2251 C C . ASP A 1 299 ? 8.096 27.734 92.713 1.00 134.74 367 ASP A C 1
ATOM 2252 O O . ASP A 1 299 ? 7.317 27.540 91.780 1.00 134.82 367 ASP A O 1
ATOM 2257 N N . SER A 1 300 ? 7.813 28.552 93.744 1.00 133.55 368 SER A N 1
ATOM 2258 C CA . SER A 1 300 ? 6.559 29.320 93.919 1.00 132.05 368 SER A CA 1
ATOM 2259 C C . SER A 1 300 ? 6.721 30.547 94.828 1.00 131.18 368 SER A C 1
ATOM 2260 O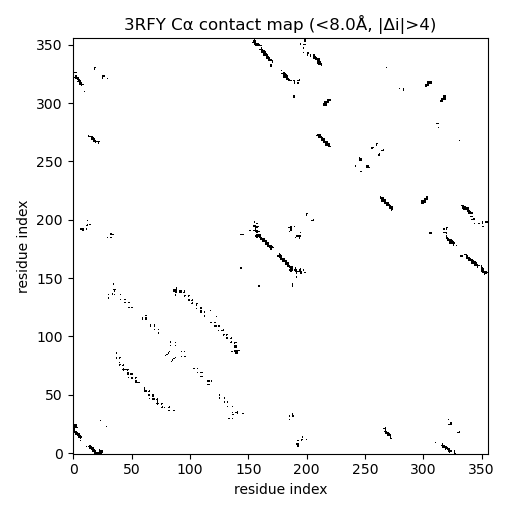 O . SER A 1 300 ? 7.050 31.648 94.384 1.00 130.59 368 SER A O 1
ATOM 2263 N N . GLY A 1 301 ? 6.434 30.315 96.108 1.00 129.81 369 GLY A N 1
ATOM 2264 C CA . GLY A 1 301 ? 6.532 31.296 97.186 1.00 128.06 369 GLY A CA 1
ATOM 2265 C C . GLY A 1 301 ? 6.055 32.734 97.130 1.00 124.79 369 GLY A C 1
ATOM 2266 O O . GLY A 1 301 ? 5.592 33.247 98.149 1.00 124.88 369 GLY A O 1
ATOM 2267 N N . SER A 1 302 ? 6.113 33.374 95.964 1.00 121.86 370 SER A N 1
ATOM 2268 C CA . SER A 1 302 ? 5.715 34.782 95.898 1.00 118.85 370 SER A CA 1
ATOM 2269 C C . SER A 1 302 ? 4.928 35.385 94.731 1.00 117.03 370 SER A C 1
ATOM 2270 O O . SER A 1 302 ? 3.758 35.719 94.872 1.00 115.89 370 SER A O 1
ATOM 2273 N N . SER A 1 303 ? 5.601 35.525 93.591 1.00 115.37 371 SER A N 1
ATOM 2274 C CA . SER A 1 303 ? 5.103 36.158 92.349 1.00 113.07 371 SER A CA 1
ATOM 2275 C C . SER A 1 303 ? 3.844 35.699 91.569 1.00 112.50 371 SER A C 1
ATOM 2276 O O . SER A 1 303 ? 3.239 34.674 91.885 1.00 111.66 371 SER A O 1
ATOM 2279 N N . GLN A 1 304 ? 3.445 36.522 90.582 1.00 111.48 372 GLN A N 1
ATOM 2280 C CA . GLN A 1 304 ? 2.357 36.269 89.600 1.00 109.85 372 GLN A CA 1
ATOM 2281 C C . GLN A 1 304 ? 0.833 36.515 89.681 1.00 108.44 372 GLN A C 1
ATOM 2282 O O . GLN A 1 304 ? 0.214 36.351 90.730 1.00 108.35 372 GLN A O 1
ATOM 2288 N N . VAL A 1 305 ? 0.273 36.941 88.529 1.00 107.21 373 VAL A N 1
ATOM 2289 C CA . VAL A 1 305 ? -1.175 37.175 88.273 1.00 103.99 373 VAL A CA 1
ATOM 2290 C C . VAL A 1 305 ? -1.499 36.924 86.764 1.00 102.63 373 VAL A C 1
ATOM 2291 O O . VAL A 1 305 ? -2.583 36.438 86.428 1.00 102.77 373 VAL A O 1
ATOM 2295 N N . PHE A 1 306 ? -0.567 37.306 85.875 1.00 99.52 374 PHE A N 1
ATOM 2296 C CA . PHE A 1 306 ? -0.617 37.099 84.387 1.00 96.14 374 PHE A CA 1
ATOM 2297 C C . PHE A 1 306 ? -1.340 38.018 83.336 1.00 93.41 374 PHE A C 1
ATOM 2298 O O . PHE A 1 306 ? -2.291 37.559 82.709 1.00 91.38 374 PHE A O 1
ATOM 2306 N N . TRP A 1 307 ? -0.905 39.271 83.119 1.00 88.94 375 TRP A N 1
ATOM 2307 C CA . TRP A 1 307 ? -1.520 40.139 82.074 1.00 84.64 375 TRP A CA 1
ATOM 2308 C C . TRP A 1 307 ? -0.634 41.255 81.449 1.00 80.46 375 TRP A C 1
ATOM 2309 O O . TRP A 1 307 ? 0.542 41.395 81.774 1.00 77.88 375 TRP A O 1
ATOM 2320 N N . LEU A 1 308 ? -1.269 42.061 80.584 1.00 74.56 376 LEU A N 1
ATOM 2321 C CA . LEU A 1 308 ? -0.721 43.215 79.833 1.00 69.49 376 LEU A CA 1
ATOM 2322 C C . LEU A 1 308 ? 0.599 43.126 79.055 1.00 63.46 376 LEU A C 1
ATOM 2323 O O . LEU A 1 308 ? 1.673 43.337 79.606 1.00 61.42 376 LEU A O 1
ATOM 2328 N N . LEU A 1 309 ? 0.474 42.867 77.748 1.00 58.58 377 LEU A N 1
ATOM 2329 C CA . LEU A 1 309 ? 1.589 42.745 76.794 1.00 52.97 377 LEU A CA 1
ATOM 2330 C C . LEU A 1 309 ? 2.428 44.017 76.595 1.00 49.07 377 LEU A C 1
ATOM 2331 O O . LEU A 1 309 ? 1.876 45.129 76.525 1.00 45.77 377 LEU A O 1
ATOM 2336 N N . LYS A 1 310 ? 3.747 43.828 76.459 1.00 47.45 378 LYS A N 1
ATOM 2337 C CA . LYS A 1 310 ? 4.703 44.917 76.252 1.00 49.35 378 LYS A CA 1
ATOM 2338 C C . LYS A 1 310 ? 5.220 44.843 74.842 1.00 49.81 378 LYS A C 1
ATOM 2339 O O . LYS A 1 310 ? 5.556 43.772 74.357 1.00 48.37 378 LYS A O 1
ATOM 2345 N N . GLU A 1 311 ? 5.335 45.996 74.206 1.00 50.41 379 GLU A N 1
ATOM 2346 C CA . GLU A 1 311 ? 5.806 46.038 72.838 1.00 49.90 379 GLU A CA 1
ATOM 2347 C C . GLU A 1 311 ? 7.065 46.878 72.615 1.00 50.99 379 GLU A C 1
ATOM 2348 O O . GLU A 1 311 ? 7.038 48.093 72.764 1.00 51.14 379 GLU A O 1
ATOM 2354 N N . SER A 1 312 ? 8.179 46.207 72.297 1.00 50.91 380 SER A N 1
ATOM 2355 C CA . SER A 1 312 ? 9.462 46.877 72.007 1.00 52.88 380 SER A CA 1
ATOM 2356 C C . SER A 1 312 ? 9.460 47.224 70.513 1.00 55.44 380 SER A C 1
ATOM 2357 O O . SER A 1 312 ? 9.366 46.339 69.661 1.00 54.94 380 SER A O 1
ATOM 2360 N N . GLU A 1 313 ? 9.575 48.509 70.203 1.00 56.28 381 GLU A N 1
ATOM 2361 C CA . GLU A 1 313 ? 9.560 48.995 68.816 1.00 59.25 381 GLU A CA 1
ATOM 2362 C C . GLU A 1 313 ? 10.935 49.165 68.174 1.00 60.58 381 GLU A C 1
ATOM 2363 O O . GLU A 1 313 ? 11.720 49.987 68.622 1.00 60.36 381 GLU A O 1
ATOM 2369 N N . LEU A 1 314 ? 11.195 48.424 67.098 1.00 61.63 382 LEU A N 1
ATOM 2370 C CA . LEU A 1 314 ? 12.488 48.484 66.428 1.00 62.44 382 LEU A CA 1
ATOM 2371 C C . LEU A 1 314 ? 12.437 48.492 64.895 1.00 61.78 382 LEU A C 1
ATOM 2372 O O . LEU A 1 314 ? 11.361 48.394 64.280 1.00 58.93 382 LEU A O 1
ATOM 2377 N N . THR A 1 315 ? 13.617 48.639 64.291 1.00 63.47 383 THR A N 1
ATOM 2378 C CA . THR A 1 315 ? 13.772 48.619 62.837 1.00 64.97 383 THR A CA 1
ATOM 2379 C C . THR A 1 315 ? 14.143 47.157 62.608 1.00 64.17 383 THR A C 1
ATOM 2380 O O . THR A 1 315 ? 14.725 46.529 63.503 1.00 61.92 383 THR A O 1
ATOM 2384 N N . PRO A 1 316 ? 13.809 46.573 61.444 1.00 65.71 384 PRO A N 1
ATOM 2385 C CA . PRO A 1 316 ? 14.231 45.175 61.359 1.00 66.61 384 PRO A CA 1
ATOM 2386 C C . PRO A 1 316 ? 15.733 45.045 61.569 1.00 70.69 384 PRO A C 1
ATOM 2387 O O . PRO A 1 316 ? 16.554 45.345 60.679 1.00 69.57 384 PRO A O 1
ATOM 2391 N N . SER A 1 317 ? 16.058 44.634 62.793 1.00 76.70 385 SER A N 1
ATOM 2392 C CA . SER A 1 317 ? 17.422 44.457 63.257 1.00 77.91 385 SER A CA 1
ATOM 2393 C C . SER A 1 317 ? 17.271 43.416 64.368 1.00 79.89 385 SER A C 1
ATOM 2394 O O . SER A 1 317 ? 17.701 43.645 65.493 1.00 78.74 385 SER A O 1
ATOM 2397 N N . ASN A 1 318 ? 16.628 42.288 64.042 1.00 83.19 386 ASN A N 1
ATOM 2398 C CA . ASN A 1 318 ? 16.394 41.196 64.998 1.00 87.24 386 ASN A CA 1
ATOM 2399 C C . ASN A 1 318 ? 16.466 39.839 64.278 1.00 89.66 386 ASN A C 1
ATOM 2400 O O . ASN A 1 318 ? 16.171 39.770 63.071 1.00 89.64 386 ASN A O 1
ATOM 2405 N N . SER A 1 319 ? 16.839 38.769 65.005 1.00 94.93 387 SER A N 1
ATOM 2406 C CA . SER A 1 319 ? 16.999 37.419 64.413 1.00 95.54 387 SER A CA 1
ATOM 2407 C C . SER A 1 319 ? 16.140 36.164 64.758 1.00 97.29 387 SER A C 1
ATOM 2408 O O . SER A 1 319 ? 14.914 36.200 64.614 1.00 96.54 387 SER A O 1
ATOM 2411 N N . ASN A 1 320 ? 16.808 35.100 65.255 1.00 98.57 388 ASN A N 1
ATOM 2412 C CA . ASN A 1 320 ? 16.227 33.754 65.486 1.00 97.62 388 ASN A CA 1
ATOM 2413 C C . ASN A 1 320 ? 15.927 33.011 66.837 1.00 98.27 388 ASN A C 1
ATOM 2414 O O . ASN A 1 320 ? 16.549 33.266 67.856 1.00 98.00 388 ASN A O 1
ATOM 2419 N N . ILE A 1 321 ? 14.962 32.078 66.755 1.00 97.77 389 ILE A N 1
ATOM 2420 C CA . ILE A 1 321 ? 14.395 31.148 67.772 1.00 96.66 389 ILE A CA 1
ATOM 2421 C C . ILE A 1 321 ? 13.010 31.572 68.368 1.00 96.65 389 ILE A C 1
ATOM 2422 O O . ILE A 1 321 ? 11.988 31.183 67.794 1.00 96.59 389 ILE A O 1
ATOM 2427 N N . LEU A 1 322 ? 12.933 32.335 69.475 1.00 95.19 390 LEU A N 1
ATOM 2428 C CA . LEU A 1 322 ? 11.617 32.768 70.063 1.00 92.74 390 LEU A CA 1
ATOM 2429 C C . LEU A 1 322 ? 11.543 34.055 70.955 1.00 91.34 390 LEU A C 1
ATOM 2430 O O . LEU A 1 322 ? 12.476 34.368 71.676 1.00 91.15 390 LEU A O 1
ATOM 2435 N N . ASP A 1 323 ? 10.374 34.722 70.896 1.00 88.25 391 ASP A N 1
ATOM 2436 C CA . ASP A 1 323 ? 9.882 35.947 71.627 1.00 84.29 391 ASP A CA 1
ATOM 2437 C C . ASP A 1 323 ? 10.612 37.282 71.983 1.00 81.44 391 ASP A C 1
ATOM 2438 O O . ASP A 1 323 ? 11.844 37.399 71.876 1.00 80.37 391 ASP A O 1
ATOM 2443 N N . GLY A 1 324 ? 9.825 38.272 72.452 1.00 77.99 392 GLY A N 1
ATOM 2444 C CA . GLY A 1 324 ? 10.337 39.601 72.784 1.00 73.66 392 GLY A CA 1
ATOM 2445 C C . GLY A 1 324 ? 10.691 40.371 71.509 1.00 72.47 392 GLY A C 1
ATOM 2446 O O . GLY A 1 324 ? 11.487 39.860 70.726 1.00 73.99 392 GLY A O 1
ATOM 2447 N N . ARG A 1 325 ? 10.074 41.539 71.267 1.00 67.49 393 ARG A N 1
ATOM 2448 C CA . ARG A 1 325 ? 10.370 42.428 70.124 1.00 60.92 393 ARG A CA 1
ATOM 2449 C C . ARG A 1 325 ? 9.570 42.441 68.798 1.00 56.85 393 ARG A C 1
ATOM 2450 O O . ARG A 1 325 ? 9.239 41.383 68.254 1.00 57.66 393 ARG A O 1
ATOM 2458 N N . TYR A 1 326 ? 9.338 43.661 68.265 1.00 52.93 394 TYR A N 1
ATOM 2459 C CA . TYR A 1 326 ? 8.604 43.914 66.994 1.00 50.36 394 TYR A CA 1
ATOM 2460 C C . TYR A 1 326 ? 9.237 44.950 66.095 1.00 47.48 394 TYR A C 1
ATOM 2461 O O . TYR A 1 326 ? 9.910 45.853 66.581 1.00 49.08 394 TYR A O 1
ATOM 2470 N N . ALA A 1 327 ? 8.976 44.850 64.791 1.00 47.80 395 ALA A N 1
ATOM 2471 C CA . ALA A 1 327 ? 9.488 45.832 63.831 1.00 45.40 395 ALA A CA 1
ATOM 2472 C C . ALA A 1 327 ? 8.255 46.639 63.377 1.00 44.19 395 ALA A C 1
ATOM 2473 O O . ALA A 1 327 ? 7.175 46.089 63.202 1.00 42.62 395 ALA A O 1
ATOM 2475 N N . VAL A 1 328 ? 8.425 47.934 63.159 1.00 42.60 396 VAL A N 1
ATOM 2476 C CA . VAL A 1 328 ? 7.310 48.778 62.726 1.00 41.43 396 VAL A CA 1
ATOM 2477 C C . VAL A 1 328 ? 7.307 48.845 61.168 1.00 42.03 396 VAL A C 1
ATOM 2478 O O . VAL A 1 328 ? 8.324 49.159 60.548 1.00 40.18 396 VAL A O 1
ATOM 2482 N N . PHE A 1 329 ? 6.154 48.567 60.552 1.00 38.35 397 PHE A N 1
ATOM 2483 C CA . PHE A 1 329 ? 6.053 48.540 59.100 1.00 36.80 397 PHE A CA 1
ATOM 2484 C C . PHE A 1 329 ? 4.899 49.308 58.469 1.00 34.81 397 PHE A C 1
ATOM 2485 O O . PHE A 1 329 ? 4.976 49.670 57.302 1.00 36.44 397 PHE A O 1
ATOM 2493 N N . GLY A 1 330 ? 3.839 49.566 59.229 1.00 33.36 398 GLY A N 1
ATOM 2494 C CA . GLY A 1 330 ? 2.698 50.311 58.716 1.00 30.22 398 GLY A CA 1
ATOM 2495 C C . GLY A 1 330 ? 2.440 51.583 59.512 1.00 34.70 398 GLY A C 1
ATOM 2496 O O . GLY A 1 330 ? 2.845 51.670 60.683 1.00 35.99 398 GLY A O 1
ATOM 2497 N N . TYR A 1 331 ? 1.749 52.543 58.896 1.00 37.30 399 TYR A N 1
ATOM 2498 C CA . TYR A 1 331 ? 1.443 53.824 59.532 1.00 39.04 399 TYR A CA 1
ATOM 2499 C C . TYR A 1 331 ? 0.032 54.234 59.088 1.00 37.02 399 TYR A C 1
ATOM 2500 O O . TYR A 1 331 ? -0.222 54.340 57.888 1.00 38.31 399 TYR A O 1
ATOM 2509 N N . VAL A 1 332 ? -0.881 54.453 60.033 1.00 32.65 400 VAL A N 1
ATOM 2510 C CA . VAL A 1 332 ? -2.228 54.838 59.644 1.00 35.59 400 VAL A CA 1
ATOM 2511 C C . VAL A 1 332 ? -2.285 56.342 59.370 1.00 39.57 400 VAL A C 1
ATOM 2512 O O . VAL A 1 332 ? -2.125 57.144 60.306 1.00 42.16 400 VAL A O 1
ATOM 2516 N N . THR A 1 333 ? -2.557 56.724 58.117 1.00 43.86 401 THR A N 1
ATOM 2517 C CA . THR A 1 333 ? -2.564 58.127 57.767 1.00 44.15 401 THR A CA 1
ATOM 2518 C C . THR A 1 333 ? -3.902 58.805 57.546 1.00 44.59 401 THR A C 1
ATOM 2519 O O . THR A 1 333 ? -3.932 59.961 57.132 1.00 47.99 401 THR A O 1
ATOM 2523 N N . ASP A 1 334 ? -5.005 58.115 57.819 1.00 47.22 402 ASP A N 1
ATOM 2524 C CA . ASP A 1 334 ? -6.311 58.728 57.636 1.00 47.52 402 ASP A CA 1
ATOM 2525 C C . ASP A 1 334 ? -7.424 58.075 58.444 1.00 50.70 402 ASP A C 1
ATOM 2526 O O . ASP A 1 334 ? -7.603 56.847 58.412 1.00 54.49 402 ASP A O 1
ATOM 2531 N N . ASN A 1 335 ? -8.177 58.922 59.149 1.00 52.13 403 ASN A N 1
ATOM 2532 C CA . ASN A 1 335 ? -9.268 58.490 60.019 1.00 52.16 403 ASN A CA 1
ATOM 2533 C C . ASN A 1 335 ? -8.627 57.837 61.254 1.00 53.89 403 ASN A C 1
ATOM 2534 O O . ASN A 1 335 ? -9.231 57.000 61.916 1.00 53.61 403 ASN A O 1
ATOM 2539 N N . GLU A 1 336 ? -7.383 58.242 61.536 1.00 54.63 404 GLU A N 1
ATOM 2540 C CA . GLU A 1 336 ? -6.599 57.744 62.676 1.00 56.63 404 GLU A CA 1
ATOM 2541 C C . GLU A 1 336 ? -7.312 58.017 64.001 1.00 55.81 404 GLU A C 1
ATOM 2542 O O . GLU A 1 336 ? -6.974 57.416 65.020 1.00 56.61 404 GLU A O 1
ATOM 2548 N N . ASP A 1 337 ? -8.303 58.910 63.988 1.00 55.32 405 ASP A N 1
ATOM 2549 C CA . ASP A 1 337 ? -9.057 59.243 65.199 1.00 55.65 405 ASP A CA 1
ATOM 2550 C C . ASP A 1 337 ? -10.208 58.277 65.493 1.00 53.79 405 ASP A C 1
ATOM 2551 O O . ASP A 1 337 ? -10.672 58.197 66.624 1.00 50.71 405 ASP A O 1
ATOM 2556 N N . PHE A 1 338 ? -10.660 57.553 64.471 1.00 51.04 406 PHE A N 1
ATOM 2557 C CA . PHE A 1 338 ? -11.748 56.594 64.642 1.00 48.06 406 PHE A CA 1
ATOM 2558 C C . PHE A 1 338 ? -11.300 55.200 65.091 1.00 45.41 406 PHE A C 1
ATOM 2559 O O . PHE A 1 338 ? -12.121 54.300 65.282 1.00 47.85 406 PHE A O 1
ATOM 2567 N N . LEU A 1 339 ? -10.009 55.034 65.328 1.00 41.39 407 LEU A N 1
ATOM 2568 C CA . LEU A 1 339 ? -9.517 53.748 65.758 1.00 40.91 407 LEU A CA 1
ATOM 2569 C C . LEU A 1 339 ? -9.976 53.483 67.151 1.00 44.06 407 LEU A C 1
ATOM 2570 O O . LEU A 1 339 ? -10.189 52.329 67.543 1.00 45.48 407 LEU A O 1
ATOM 2575 N N . ALA A 1 340 ? -10.094 54.554 67.918 1.00 44.88 408 ALA A N 1
ATOM 2576 C CA . ALA A 1 340 ? -10.546 54.449 69.290 1.00 48.74 408 ALA A CA 1
ATOM 2577 C C . ALA A 1 340 ? -11.939 53.852 69.383 1.00 50.02 408 ALA A C 1
ATOM 2578 O O . ALA A 1 340 ? -12.346 53.404 70.458 1.00 54.16 408 ALA A O 1
ATOM 2580 N N . ASP A 1 341 ? -12.666 53.834 68.270 1.00 50.64 409 ASP A N 1
ATOM 2581 C CA . ASP A 1 341 ? -14.000 53.252 68.279 1.00 51.99 409 ASP A CA 1
ATOM 2582 C C . ASP A 1 341 ? -14.022 51.760 67.944 1.00 49.94 409 ASP A C 1
ATOM 2583 O O . ASP A 1 341 ? -15.095 51.173 67.816 1.00 51.57 409 ASP A O 1
ATOM 2588 N N . LEU A 1 342 ? -12.854 51.145 67.813 1.00 49.53 410 LEU A N 1
ATOM 2589 C CA . LEU A 1 342 ? -12.808 49.739 67.491 1.00 50.62 410 LEU A CA 1
ATOM 2590 C C . LEU A 1 342 ? -12.899 48.873 68.745 1.00 51.70 410 LEU A C 1
ATOM 2591 O O . LEU A 1 342 ? -12.125 49.028 69.684 1.00 50.77 410 LEU A O 1
ATOM 2596 N N . LYS A 1 343 ? -13.857 47.951 68.738 1.00 52.02 411 LYS A N 1
ATOM 2597 C CA . LYS A 1 343 ? -14.070 47.035 69.852 1.00 52.89 411 LYS A CA 1
ATOM 2598 C C . LYS A 1 343 ? -14.006 45.587 69.383 1.00 54.03 411 LYS A C 1
ATOM 2599 O O . LYS A 1 343 ? -14.058 45.309 68.186 1.00 55.97 411 LYS A O 1
ATOM 2605 N N . VAL A 1 344 ? -13.871 44.675 70.345 1.00 55.50 412 VAL A N 1
ATOM 2606 C CA . VAL A 1 344 ? -13.858 43.247 70.073 1.00 55.30 412 VAL A CA 1
ATOM 2607 C C . VAL A 1 344 ? -15.213 43.032 69.413 1.00 54.96 412 VAL A C 1
ATOM 2608 O O . VAL A 1 344 ? -16.193 43.662 69.805 1.00 53.16 412 VAL A O 1
ATOM 2612 N N . GLY A 1 345 ? -15.282 42.188 68.391 1.00 50.40 413 GLY A N 1
ATOM 2613 C CA . GLY A 1 345 ? -16.574 41.954 67.758 1.00 49.99 413 GLY A CA 1
ATOM 2614 C C . GLY A 1 345 ? -16.752 42.683 66.437 1.00 50.32 413 GLY A C 1
ATOM 2615 O O . GLY A 1 345 ? -17.533 42.264 65.581 1.00 48.27 413 GLY A O 1
ATOM 2616 N N . ASP A 1 346 ? -16.044 43.799 66.293 1.00 48.87 414 ASP A N 1
ATOM 2617 C CA . ASP A 1 346 ? -16.096 44.561 65.072 1.00 48.29 414 ASP A CA 1
ATOM 2618 C C . ASP A 1 346 ? -15.404 43.750 63.966 1.00 47.44 414 ASP A C 1
ATOM 2619 O O . ASP A 1 346 ? -14.529 42.932 64.239 1.00 45.17 414 ASP A O 1
ATOM 2624 N N . VAL A 1 347 ? -15.812 43.989 62.720 1.00 44.85 415 VAL A N 1
ATOM 2625 C CA . VAL A 1 347 ? -15.337 43.235 61.556 1.00 45.48 415 VAL A CA 1
ATOM 2626 C C . VAL A 1 347 ? -14.450 43.954 60.529 1.00 46.23 415 VAL A C 1
ATOM 2627 O O . VAL A 1 347 ? -14.743 45.082 60.143 1.00 44.37 415 VAL A O 1
ATOM 2631 N N . ILE A 1 348 ? -13.348 43.327 60.101 1.00 45.76 416 ILE A N 1
ATOM 2632 C CA . ILE A 1 348 ? -12.539 43.947 59.038 1.00 46.04 416 ILE A CA 1
ATOM 2633 C C . ILE A 1 348 ? -13.332 43.456 57.821 1.00 50.14 416 ILE A C 1
ATOM 2634 O O . ILE A 1 348 ? -13.260 42.273 57.484 1.00 48.98 416 ILE A O 1
ATOM 2639 N N . GLU A 1 349 ? -14.106 44.315 57.172 1.00 49.93 417 GLU A N 1
ATOM 2640 C CA . GLU A 1 349 ? -14.842 43.850 56.005 1.00 48.79 417 GLU A CA 1
ATOM 2641 C C . GLU A 1 349 ? -13.891 43.514 54.875 1.00 50.02 417 GLU A C 1
ATOM 2642 O O . GLU A 1 349 ? -14.010 42.470 54.233 1.00 46.92 417 GLU A O 1
ATOM 2648 N N . SER A 1 350 ? -12.934 44.413 54.650 1.00 49.33 418 SER A N 1
ATOM 2649 C CA . SER A 1 350 ? -11.976 44.256 53.561 1.00 48.89 418 SER A CA 1
ATOM 2650 C C . SER A 1 350 ? -10.694 45.095 53.698 1.00 46.16 418 SER A C 1
ATOM 2651 O O . SER A 1 350 ? -10.695 46.161 54.354 1.00 46.89 418 SER A O 1
ATOM 2654 N N . ILE A 1 351 ? -9.584 44.579 53.163 1.00 43.71 419 ILE A N 1
ATOM 2655 C CA . ILE A 1 351 ? -8.341 45.362 53.139 1.00 42.09 419 ILE A CA 1
ATOM 2656 C C . ILE A 1 351 ? -7.849 45.231 51.678 1.00 40.81 419 ILE A C 1
ATOM 2657 O O . ILE A 1 351 ? -7.460 44.130 51.246 1.00 42.28 419 ILE A O 1
ATOM 2662 N N . GLN A 1 352 ? -7.899 46.341 50.937 1.00 41.53 420 GLN A N 1
ATOM 2663 C CA . GLN A 1 352 ? -7.515 46.408 49.522 1.00 46.85 420 GLN A CA 1
ATOM 2664 C C . GLN A 1 352 ? -6.325 47.337 49.225 1.00 44.72 420 GLN A C 1
ATOM 2665 O O . GLN A 1 352 ? -6.322 48.517 49.631 1.00 47.73 420 GLN A O 1
ATOM 2671 N N . VAL A 1 353 ? -5.328 46.810 48.510 1.00 42.51 421 VAL A N 1
ATOM 2672 C CA . VAL A 1 353 ? -4.183 47.627 48.118 1.00 40.27 421 VAL A CA 1
ATOM 2673 C C . VAL A 1 353 ? -4.732 48.769 47.257 1.00 42.29 421 VAL A C 1
ATOM 2674 O O . VAL A 1 353 ? -5.652 48.556 46.449 1.00 43.07 421 VAL A O 1
ATOM 2678 N N . VAL A 1 354 ? -4.181 49.972 47.430 1.00 43.36 422 VAL A N 1
ATOM 2679 C CA . VAL A 1 354 ? -4.650 51.135 46.707 1.00 40.88 422 VAL A CA 1
ATOM 2680 C C . VAL A 1 354 ? -3.546 51.685 45.810 1.00 42.71 422 VAL A C 1
ATOM 2681 O O . VAL A 1 354 ? -3.832 52.302 44.799 1.00 46.93 422 VAL A O 1
ATOM 2685 N N . SER A 1 355 ? -2.295 51.381 46.152 1.00 40.54 423 SER A N 1
ATOM 2686 C CA . SER A 1 355 ? -1.137 51.807 45.373 1.00 39.28 423 SER A CA 1
ATOM 2687 C C . SER A 1 355 ? 0.134 51.111 45.845 1.00 36.88 423 SER A C 1
ATOM 2688 O O . SER A 1 355 ? 0.191 50.577 46.976 1.00 39.14 423 SER A O 1
ATOM 2691 N N . GLY A 1 356 ? 1.165 51.098 44.995 1.00 36.02 424 GLY A N 1
ATOM 2692 C CA . GLY A 1 356 ? 2.427 50.460 45.384 1.00 36.10 424 GLY A CA 1
ATOM 2693 C C . GLY A 1 356 ? 2.520 48.956 45.158 1.00 36.15 424 GLY A C 1
ATOM 2694 O O . GLY A 1 356 ? 3.558 48.368 45.446 1.00 38.97 424 GLY A O 1
ATOM 2695 N N . LEU A 1 357 ? 1.454 48.319 44.680 1.00 35.51 425 LEU A N 1
ATOM 2696 C CA . LEU A 1 357 ? 1.511 46.874 44.459 1.00 33.57 425 LEU A CA 1
ATOM 2697 C C . LEU A 1 357 ? 2.729 46.409 43.612 1.00 38.53 425 LEU A C 1
ATOM 2698 O O . LEU A 1 357 ? 3.180 45.260 43.764 1.00 42.12 425 LEU A O 1
ATOM 2703 N N . GLU A 1 358 ? 3.252 47.267 42.720 1.00 39.82 426 GLU A N 1
ATOM 2704 C CA . GLU A 1 358 ? 4.414 46.907 41.864 1.00 43.66 426 GLU A CA 1
ATOM 2705 C C . GLU A 1 358 ? 5.692 46.733 42.622 1.00 44.56 426 GLU A C 1
ATOM 2706 O O . GLU A 1 358 ? 6.632 46.157 42.085 1.00 45.66 426 GLU A O 1
ATOM 2712 N N . ASN A 1 359 ? 5.765 47.273 43.832 1.00 44.26 427 ASN A N 1
ATOM 2713 C CA . ASN A 1 359 ? 6.972 47.162 44.614 1.00 42.78 427 ASN A CA 1
ATOM 2714 C C . ASN A 1 359 ? 7.061 45.799 45.265 1.00 41.03 427 ASN A C 1
ATOM 2715 O O . ASN A 1 359 ? 8.101 45.456 45.823 1.00 37.96 427 ASN A O 1
ATOM 2720 N N . LEU A 1 360 ? 5.988 45.014 45.162 1.00 39.71 428 LEU A N 1
ATOM 2721 C CA . LEU A 1 360 ? 5.959 43.678 45.762 1.00 40.18 428 LEU A CA 1
ATOM 2722 C C . LEU A 1 360 ? 6.676 42.622 44.915 1.00 41.06 428 LEU A C 1
ATOM 2723 O O . LEU A 1 360 ? 6.236 42.292 43.798 1.00 40.30 428 LEU A O 1
ATOM 2728 N N . ALA A 1 361 ? 7.761 42.085 45.472 1.00 42.99 429 ALA A N 1
ATOM 2729 C CA . ALA A 1 361 ? 8.566 41.063 44.810 1.00 43.87 429 ALA A CA 1
ATOM 2730 C C . ALA A 1 361 ? 8.320 39.702 45.433 1.00 44.68 429 ALA A C 1
ATOM 2731 O O . ALA A 1 361 ? 7.932 39.599 46.593 1.00 45.98 429 ALA A O 1
ATOM 2733 N N . ASN A 1 362 ? 8.553 38.652 44.663 1.00 46.57 430 ASN A N 1
ATOM 2734 C CA . ASN A 1 362 ? 8.358 37.284 45.141 1.00 41.96 430 ASN A CA 1
ATOM 2735 C C . ASN A 1 362 ? 6.973 37.051 45.743 1.00 43.96 430 ASN A C 1
ATOM 2736 O O . ASN A 1 362 ? 6.849 36.475 46.821 1.00 45.85 430 ASN A O 1
ATOM 2741 N N . PRO A 1 363 ? 5.915 37.551 45.087 1.00 45.16 431 PRO A N 1
ATOM 2742 C CA . PRO A 1 363 ? 4.579 37.332 45.634 1.00 47.11 431 PRO A CA 1
ATOM 2743 C C . PRO A 1 363 ? 4.271 35.824 45.561 1.00 52.76 431 PRO A C 1
ATOM 2744 O O . PRO A 1 363 ? 4.792 35.097 44.707 1.00 54.47 431 PRO A O 1
ATOM 2748 N N . SER A 1 364 ? 3.451 35.332 46.478 1.00 59.60 432 SER A N 1
ATOM 2749 C CA . SER A 1 364 ? 3.113 33.908 46.462 1.00 64.03 432 SER A CA 1
ATOM 2750 C C . SER A 1 364 ? 1.670 33.679 45.995 1.00 69.25 432 SER A C 1
ATOM 2751 O O . SER A 1 364 ? 1.431 32.894 45.081 1.00 71.39 432 SER A O 1
ATOM 2754 N N . TYR A 1 365 ? 0.749 34.455 46.556 1.00 72.55 433 TYR A N 1
ATOM 2755 C CA . TYR A 1 365 ? -0.680 34.338 46.303 1.00 73.93 433 TYR A CA 1
ATOM 2756 C C . TYR A 1 365 ? -1.374 34.502 44.948 1.00 73.77 433 TYR A C 1
ATOM 2757 O O . TYR A 1 365 ? -2.614 34.551 44.997 1.00 73.21 433 TYR A O 1
#

InterPro domains:
  IPR002130 Cyclophilin-type peptidyl-prolyl cis-trans isomerase domain [PF00160] (258-416)
  IPR002130 Cyclophilin-type peptidyl-prolyl cis-trans isomerase domain [PS50072] (260-437)
  IPR023222 PsbQ-like domain superfamily [G3DSA:1.20.120.290] (113-219)
  IPR023222 PsbQ-like domain superfamily [SSF101112] (105-217)
  IPR029000 Cyclophilin-like domain superfamily [G3DSA:2.40.100.10] (251-429)
  IPR029000 Cyclophilin-like domain superfamily [SSF50891] (259-418)
  IPR044665 Cyclophilin-type peptidyl-prolyl cis-trans isomerase, E. coli cyclophilin A-like [PTHR43246] (31-429)
  IPR048563 Peptidyl-prolyl cis-trans isomerase CYP38-like, PsbQ-like domain [PF21329] (102-218)

B-factor: mean 69.7, std 32.98, range [22.11, 170.21]

Radius of gyration: 23.29 Å; Cα contacts (8 Å, |Δi|>4): 597; chains: 1; bounding box: 65×63×60 Å

Organism: Arabidopsis thaliana (NCBI:txid3702)

Secondary structure (DSSP, 8-state):
--EEEEE-TTS-S--EEEESTTSPPHHHHHHHHS----HHHHHHHHHHHTHHHHTTS-STTTHHHHHHHHHHHHHHHS-HHIIIIII--GGGHHHHHHHHHHHHHHHHHHH---SS---SSSGGGHHHHHHHHHHHHHHSS-SS-SS--SS-TTS-EE-SEEEEEEEEE--S-SS-SEEEEEEEEETTT-HHHHHHHHHHHHTTTTTTEE-EEEEEEEE---------S---S-------SSSSSS-SSSS--S---SSTGGGTEEEEEEEE----------SS-------SS-------EEEEE-S---SSS-S-EEEEEEEEESTTGGGG--TT-EEEEEEEEE-GGGEES---